Protein AF-G5H8T7-F1 (afdb_monomer)

Solvent-accessible surface area (backbone atoms only — not comparable to full-atom values): 15527 Å² total; per-residue (Å²): 133,88,88,86,86,82,84,89,84,91,79,85,82,81,78,79,81,77,77,75,79,72,78,75,79,73,79,56,62,69,47,74,63,39,53,50,46,66,71,67,49,84,64,43,77,75,46,76,54,86,66,35,36,32,32,37,41,78,50,68,44,79,93,36,40,30,32,41,35,39,37,40,30,40,65,84,50,28,34,72,44,79,45,68,48,75,46,40,38,33,41,58,56,57,31,67,70,40,89,63,35,48,32,19,29,45,22,36,41,44,50,80,93,50,67,47,26,39,54,30,18,36,27,26,51,88,66,42,75,80,25,59,33,75,39,89,38,36,11,27,46,31,25,37,88,87,52,50,83,44,80,41,74,73,41,68,57,36,44,90,80,52,54,74,87,52,66,76,30,36,26,34,45,20,16,32,56,50,21,25,50,87,68,38,71,67,43,50,70,83,45,89,60,70,66,53,29,15,33,23,34,46,31,30,29,88,90,54,39,34,33,42,37,38,31,30,16,76,44,92,70,10,45,34,42,18,63,25,44,44,24,51,49,39,52,69,72,48,25,22,30,26,37,28,30,31,38,40,36,44,25,46,41,22,33,70,88,70,40,67,72,62,68,33,48,31,63,60,88,91,44,68,39,77,40,62,34,26,31,27,40,31,35,26,52,52,86,58,81,85,128

Foldseek 3Di:
DDDDDDDDDDDDPPPDPPPPPPPPPPQCLDDPVQLCCLLVFPWAWPDDDQFWTKTWGWTDHSNAIWIKIKIKGACQFKFKAKDFDQFFAFQLVRQVVPPFFFKKWFFADADPVDRTLQHAAFWAHQQRTRDFANHDFQKKWFQAPLRAIDIGGRRDRGCVVDVVVPVRGNTMGTHDDWQAAQLDGPQASVHPFFQFFWWWKWFAAPVGIIMIMTMHDPDVSGPHGTSNSVSVSCSSVRGNTMGIHDTHQRTWMAGPVPGTDDFGNDDDVNDGDRDRHRMMMTMGTPPDDDD

Structure (mmCIF, N/CA/C/O backbone):
data_AF-G5H8T7-F1
#
_entry.id   AF-G5H8T7-F1
#
loop_
_atom_site.group_PDB
_atom_site.id
_atom_site.type_symbol
_atom_site.label_atom_id
_atom_site.label_alt_id
_atom_site.label_comp_id
_atom_site.label_asym_id
_atom_site.label_entity_id
_atom_site.label_seq_id
_atom_site.pdbx_PDB_ins_code
_atom_site.Cartn_x
_atom_site.Cartn_y
_atom_site.Cartn_z
_atom_site.occupancy
_atom_site.B_iso_or_equiv
_atom_site.auth_seq_id
_atom_site.auth_comp_id
_atom_site.auth_asym_id
_atom_site.auth_atom_id
_atom_site.pdbx_PDB_model_num
ATOM 1 N N . MET A 1 1 ? 49.343 60.032 55.494 1.00 37.31 1 MET A N 1
ATOM 2 C CA . MET A 1 1 ? 48.146 60.311 56.318 1.00 37.31 1 MET A CA 1
ATOM 3 C C . MET A 1 1 ? 46.902 60.017 55.485 1.00 37.31 1 MET A C 1
ATOM 5 O O . MET A 1 1 ? 46.792 60.553 54.394 1.00 37.31 1 MET A O 1
ATOM 9 N N . LYS A 1 2 ? 46.007 59.137 55.958 1.00 39.94 2 LYS A N 1
ATOM 10 C CA . LYS A 1 2 ? 44.570 59.150 55.585 1.00 39.94 2 LYS A CA 1
ATOM 11 C C . LYS A 1 2 ? 43.921 60.437 56.155 1.00 39.94 2 LYS A C 1
ATOM 13 O O . LYS A 1 2 ? 44.561 61.008 57.041 1.00 39.94 2 LYS A O 1
ATOM 18 N N . PRO A 1 3 ? 42.657 60.820 55.857 1.00 51.12 3 PRO A N 1
ATOM 19 C CA . PRO A 1 3 ? 41.677 60.395 54.830 1.00 51.12 3 PRO A CA 1
ATOM 20 C C . PRO A 1 3 ? 41.011 61.615 54.120 1.00 51.12 3 PRO A C 1
ATOM 22 O O . PRO A 1 3 ? 41.383 62.750 54.377 1.00 51.12 3 PRO A O 1
ATOM 25 N N . THR A 1 4 ? 39.986 61.416 53.279 1.00 37.88 4 THR A N 1
ATOM 26 C CA . THR A 1 4 ? 38.725 62.204 53.326 1.00 37.88 4 THR A CA 1
ATOM 27 C C . THR A 1 4 ? 37.607 61.520 52.522 1.00 37.88 4 THR A C 1
ATOM 29 O O . THR A 1 4 ? 37.853 60.743 51.606 1.00 37.88 4 THR A O 1
ATOM 32 N N . HIS A 1 5 ? 36.376 61.750 52.981 1.00 38.59 5 HIS A N 1
ATOM 33 C CA . HIS A 1 5 ? 35.118 61.061 52.685 1.00 38.59 5 HIS A CA 1
ATOM 34 C C . HIS A 1 5 ? 34.427 61.508 51.385 1.00 38.59 5 HIS A C 1
ATOM 36 O O . HIS A 1 5 ? 34.532 62.679 51.040 1.00 38.59 5 HIS A O 1
ATOM 42 N N . ALA A 1 6 ? 33.570 60.651 50.799 1.00 37.12 6 ALA A N 1
ATOM 43 C CA . ALA A 1 6 ? 32.275 61.077 50.235 1.00 37.12 6 ALA A CA 1
ATOM 44 C C . ALA A 1 6 ? 31.287 59.911 49.966 1.00 37.12 6 ALA A C 1
ATOM 46 O O . ALA A 1 6 ? 31.523 59.042 49.138 1.00 37.12 6 ALA A O 1
ATOM 47 N N . CYS A 1 7 ? 30.186 59.939 50.724 1.00 32.78 7 CYS A N 1
ATOM 48 C CA . CYS A 1 7 ? 28.766 59.850 50.339 1.00 32.78 7 CYS A CA 1
ATOM 49 C C . CYS A 1 7 ? 28.233 58.862 49.261 1.00 32.78 7 CYS A C 1
ATOM 51 O O . CYS A 1 7 ? 28.468 59.011 48.070 1.00 32.78 7 CYS A O 1
ATOM 53 N N . ALA A 1 8 ? 27.377 57.948 49.745 1.00 35.62 8 ALA A N 1
ATOM 54 C CA . ALA A 1 8 ? 26.057 57.504 49.255 1.00 35.62 8 ALA A CA 1
ATOM 55 C C . ALA A 1 8 ? 25.726 57.404 47.744 1.00 35.62 8 ALA A C 1
ATOM 57 O O . ALA A 1 8 ? 25.598 58.402 47.051 1.00 35.62 8 ALA A O 1
ATOM 58 N N . SER A 1 9 ? 25.259 56.221 47.319 1.00 35.47 9 SER A N 1
ATOM 59 C CA . SER A 1 9 ? 23.840 56.027 46.955 1.00 35.47 9 SER A CA 1
ATOM 60 C C . SER A 1 9 ? 23.487 54.533 46.894 1.00 35.47 9 SER A C 1
ATOM 62 O O . SER A 1 9 ? 24.275 53.693 46.464 1.00 35.47 9 SER A O 1
ATOM 64 N N . ARG A 1 10 ? 22.301 54.188 47.407 1.00 40.75 10 ARG A N 1
ATOM 65 C CA . ARG A 1 10 ? 21.713 52.845 47.362 1.00 40.75 10 ARG A CA 1
ATOM 66 C C . ARG A 1 10 ? 20.982 52.676 46.031 1.00 40.75 10 ARG A C 1
ATOM 68 O O . ARG A 1 10 ? 20.022 53.399 45.796 1.00 40.75 10 ARG A O 1
ATOM 75 N N . PHE A 1 11 ? 21.331 51.656 45.252 1.00 38.25 11 PHE A N 1
ATOM 76 C CA . PHE A 1 11 ? 20.444 51.095 44.232 1.00 38.25 11 PHE A CA 1
ATOM 77 C C . PHE A 1 11 ? 20.144 49.637 44.587 1.00 38.25 11 PHE A C 1
ATOM 79 O O . PHE A 1 11 ? 21.005 48.764 44.530 1.00 38.25 11 PHE A O 1
ATOM 86 N N . ARG A 1 12 ? 18.905 49.383 45.020 1.00 39.09 12 ARG A N 1
ATOM 87 C CA . ARG A 1 12 ? 18.340 48.035 45.128 1.00 39.09 12 ARG A CA 1
ATOM 88 C C . ARG A 1 12 ? 17.885 47.624 43.729 1.00 39.09 12 ARG A C 1
ATOM 90 O O . ARG A 1 12 ? 16.860 48.107 43.259 1.00 39.09 12 ARG A O 1
ATOM 97 N N . HIS A 1 13 ? 18.625 46.736 43.076 1.00 39.06 13 HIS A N 1
ATOM 98 C CA . HIS A 1 13 ? 18.137 46.048 41.886 1.00 39.06 13 HIS A CA 1
ATOM 99 C C . HIS A 1 13 ? 17.175 44.935 42.316 1.00 39.06 13 HIS A C 1
ATOM 101 O O . HIS A 1 13 ? 17.594 43.865 42.749 1.00 39.06 13 HIS A O 1
ATOM 107 N N . ILE A 1 14 ? 15.873 45.210 42.231 1.00 43.28 14 ILE A N 1
ATOM 108 C CA . ILE A 1 14 ? 14.842 44.170 42.198 1.00 43.28 14 ILE A CA 1
ATOM 109 C C . ILE A 1 14 ? 14.846 43.643 40.762 1.00 43.28 14 ILE A C 1
ATOM 111 O O . ILE A 1 14 ? 14.260 44.246 39.866 1.00 43.28 14 ILE A O 1
ATOM 115 N N . GLY A 1 15 ? 15.586 42.560 40.530 1.00 36.12 15 GLY A N 1
ATOM 116 C CA . GLY A 1 15 ? 15.497 41.800 39.290 1.00 36.12 15 GLY A CA 1
ATOM 117 C C . GLY A 1 15 ? 14.172 41.049 39.273 1.00 36.12 15 GLY A C 1
ATOM 118 O O . GLY A 1 15 ? 14.023 40.044 39.963 1.00 36.12 15 GLY A O 1
ATOM 119 N N . LEU A 1 16 ? 13.201 41.560 38.518 1.00 39.34 16 LEU A N 1
ATOM 120 C CA . LEU A 1 16 ? 11.981 40.836 38.186 1.00 39.34 16 LEU A CA 1
ATOM 121 C C . LEU A 1 16 ? 12.387 39.655 37.285 1.00 39.34 16 LEU A C 1
ATOM 123 O O . LEU A 1 16 ? 12.706 39.852 36.112 1.00 39.34 16 LEU A O 1
ATOM 127 N N . LEU A 1 17 ? 12.423 38.435 37.828 1.00 37.97 17 LEU A N 1
ATOM 128 C CA . LEU A 1 17 ? 12.496 37.224 37.010 1.00 37.97 17 LEU A CA 1
ATOM 129 C C . LEU A 1 17 ? 11.164 37.092 36.260 1.00 37.97 17 LEU A C 1
ATOM 131 O O . LEU A 1 17 ? 10.186 36.555 36.778 1.00 37.97 17 LEU A O 1
ATOM 135 N N . LEU A 1 18 ? 11.122 37.601 35.031 1.00 39.12 18 LEU A N 1
ATOM 136 C CA . LEU A 1 18 ? 10.128 37.200 34.044 1.00 39.12 18 LEU A CA 1
ATOM 137 C C . LEU A 1 18 ? 10.411 35.737 33.692 1.00 39.12 18 LEU A C 1
ATOM 139 O O . LEU A 1 18 ? 11.243 35.439 32.838 1.00 39.12 18 LEU A O 1
ATOM 143 N N . CYS A 1 19 ? 9.738 34.817 34.387 1.00 36.06 19 CYS A N 1
ATOM 144 C CA . CYS A 1 19 ? 9.579 33.449 33.912 1.00 36.06 19 CYS A CA 1
ATOM 145 C C . CYS A 1 19 ? 8.804 33.520 32.597 1.00 36.06 19 CYS A C 1
ATOM 147 O O . CYS A 1 19 ? 7.577 33.593 32.588 1.00 36.06 19 CYS A O 1
ATOM 149 N N . SER A 1 20 ? 9.523 33.533 31.478 1.00 42.38 20 SER A N 1
ATOM 150 C CA . SER A 1 20 ? 8.943 33.188 30.192 1.00 42.38 20 SER A CA 1
ATOM 151 C C . SER A 1 20 ? 8.454 31.746 30.306 1.00 42.38 20 SER A C 1
ATOM 153 O O . SER A 1 20 ? 9.258 30.812 30.248 1.00 42.38 20 SER A O 1
ATOM 155 N N . LEU A 1 21 ? 7.146 31.566 30.509 1.00 40.62 21 LEU A N 1
ATOM 156 C CA . LEU A 1 21 ? 6.465 30.325 30.168 1.00 40.62 21 LEU A CA 1
ATOM 157 C C . LEU A 1 21 ? 6.662 30.134 28.666 1.00 40.62 21 LEU A C 1
ATOM 159 O O . LEU A 1 21 ? 5.906 30.638 27.840 1.00 40.62 21 LEU A O 1
ATOM 163 N N . THR A 1 22 ? 7.741 29.447 28.314 1.00 40.94 22 THR A N 1
ATOM 164 C CA . THR A 1 22 ? 7.817 28.758 27.040 1.00 40.94 22 THR A CA 1
ATOM 165 C C . THR A 1 22 ? 6.741 27.692 27.122 1.00 40.94 22 THR A C 1
ATOM 167 O O . THR A 1 22 ? 6.877 26.697 27.831 1.00 40.94 22 THR A O 1
ATOM 170 N N . VAL A 1 23 ? 5.611 27.953 26.469 1.00 39.56 23 VAL A N 1
ATOM 171 C CA . VAL A 1 23 ? 4.675 26.893 26.122 1.00 39.56 23 VAL A CA 1
ATOM 172 C C . VAL A 1 23 ? 5.473 25.983 25.204 1.00 39.56 23 VAL A C 1
ATOM 174 O O . VAL A 1 23 ? 5.705 26.294 24.039 1.00 39.56 23 VAL A O 1
ATOM 177 N N . ILE A 1 24 ? 6.017 24.913 25.775 1.00 41.16 24 ILE A N 1
ATOM 178 C CA . ILE A 1 24 ? 6.518 23.794 25.000 1.00 41.16 24 ILE A CA 1
ATOM 179 C C . ILE A 1 24 ? 5.253 23.210 24.384 1.00 41.16 24 ILE A C 1
ATOM 181 O O . ILE A 1 24 ? 4.544 22.448 25.034 1.00 41.16 24 ILE A O 1
ATOM 185 N N . GLU A 1 25 ? 4.920 23.635 23.165 1.00 42.22 25 GLU A N 1
ATOM 186 C CA . GLU A 1 25 ? 4.003 22.889 22.317 1.00 42.22 25 GLU A CA 1
ATOM 187 C C . GLU A 1 25 ? 4.660 21.528 22.104 1.00 42.22 25 GLU A C 1
ATOM 189 O O . GLU A 1 25 ? 5.539 21.334 21.262 1.00 42.22 25 GLU A O 1
ATOM 194 N N . THR A 1 26 ? 4.311 20.582 22.967 1.00 44.66 26 THR A N 1
ATOM 195 C CA . THR A 1 26 ? 4.638 19.190 22.753 1.00 44.66 26 THR A CA 1
ATOM 196 C C . THR A 1 26 ? 3.916 18.796 21.476 1.00 44.66 26 THR A C 1
ATOM 198 O O . THR A 1 26 ? 2.704 18.599 21.488 1.00 44.66 26 THR A O 1
ATOM 201 N N . LEU A 1 27 ? 4.659 18.703 20.371 1.00 47.31 27 LEU A N 1
ATOM 202 C CA . LEU A 1 27 ? 4.276 17.955 19.177 1.00 47.31 27 LEU A CA 1
ATOM 203 C C . LEU A 1 27 ? 4.064 16.493 19.599 1.00 47.31 27 LEU A C 1
ATOM 205 O O . LEU A 1 27 ? 4.928 15.637 19.421 1.00 47.31 27 LEU A O 1
ATOM 209 N N . GLN A 1 28 ? 2.938 16.210 20.252 1.00 50.94 28 GLN A N 1
ATOM 210 C CA . GLN A 1 28 ? 2.525 14.858 20.570 1.00 50.94 28 GLN A CA 1
ATOM 211 C C . GLN A 1 28 ? 1.827 14.312 19.335 1.00 50.94 28 GLN A C 1
ATOM 213 O O . GLN A 1 28 ? 0.612 14.356 19.218 1.00 50.94 28 GLN A O 1
ATOM 218 N N . ALA A 1 29 ? 2.605 13.725 18.426 1.00 51.81 29 ALA A N 1
ATOM 219 C CA . ALA A 1 29 ? 2.074 12.853 17.375 1.00 51.81 29 ALA A CA 1
ATOM 220 C C . ALA A 1 29 ? 1.387 11.581 17.939 1.00 51.81 29 ALA A C 1
ATOM 222 O O . ALA A 1 29 ? 1.017 10.689 17.186 1.00 51.81 29 ALA A O 1
ATOM 223 N N . GLN A 1 30 ? 1.254 11.472 19.264 1.00 63.97 30 GLN A N 1
ATOM 224 C CA . GLN A 1 30 ? 0.611 10.380 19.971 1.00 63.97 30 GLN A CA 1
ATOM 225 C C . GLN A 1 30 ? -0.031 10.921 21.248 1.00 63.97 30 GLN A C 1
ATOM 227 O O . GLN A 1 30 ? 0.659 11.157 22.243 1.00 63.97 30 GLN A O 1
ATOM 232 N N . THR A 1 31 ? -1.350 11.075 21.223 1.00 73.19 31 THR A N 1
ATOM 233 C CA . THR A 1 31 ? -2.143 11.349 22.421 1.00 73.19 31 THR A CA 1
ATOM 234 C C . THR A 1 31 ? -2.908 10.078 22.842 1.00 73.19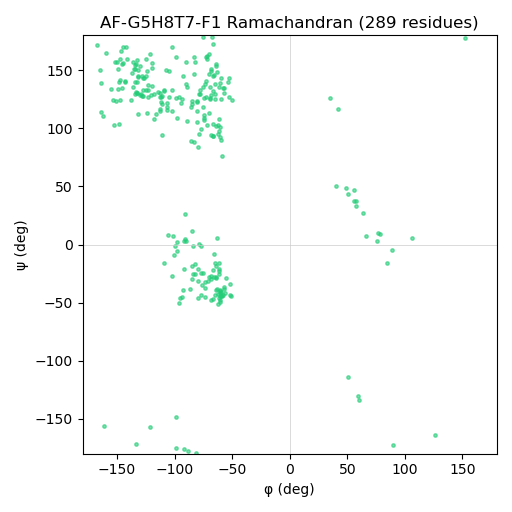 31 THR A C 1
ATOM 236 O O . THR A 1 31 ? -3.223 9.223 21.997 1.00 73.19 31 THR A O 1
ATOM 239 N N . PRO A 1 32 ? -3.173 9.855 24.143 1.00 82.81 32 PRO A N 1
ATOM 240 C CA . PRO A 1 32 ? -4.110 8.819 24.585 1.00 82.81 32 PRO A CA 1
ATOM 241 C C . PRO A 1 32 ? -5.467 8.920 23.876 1.00 82.81 32 PRO A C 1
ATOM 243 O O . PRO A 1 32 ? -6.071 7.901 23.547 1.00 82.81 32 PRO A O 1
ATOM 246 N N . GLU A 1 33 ? -5.899 10.143 23.575 1.00 87.38 33 GLU A N 1
ATOM 247 C CA . GLU A 1 33 ? -7.115 10.463 22.839 1.00 87.38 33 GLU A CA 1
ATOM 248 C C . GLU A 1 33 ? -7.087 9.874 21.425 1.00 87.38 33 GLU A C 1
ATOM 250 O O . GLU A 1 33 ? -8.021 9.165 21.055 1.00 87.38 33 GLU A O 1
ATOM 255 N N . ASP A 1 34 ? -6.001 10.072 20.668 1.00 91.38 34 ASP A N 1
ATOM 256 C CA . ASP A 1 34 ? -5.841 9.475 19.334 1.00 91.38 34 ASP A CA 1
ATOM 257 C C . ASP A 1 34 ? -5.887 7.945 19.408 1.00 91.38 34 ASP A C 1
ATOM 259 O O . ASP A 1 34 ? -6.511 7.282 18.574 1.00 91.38 34 ASP A O 1
ATOM 263 N N . SER A 1 35 ? -5.243 7.371 20.431 1.00 89.75 35 SER A N 1
ATOM 264 C CA . SER A 1 35 ? -5.196 5.917 20.639 1.00 89.75 35 SER A CA 1
ATOM 265 C C . SER A 1 35 ? -6.606 5.353 20.821 1.00 89.75 35 SER A C 1
ATOM 267 O O . SER A 1 35 ? -6.977 4.374 20.169 1.00 89.75 35 SER A O 1
ATOM 269 N N . ILE A 1 36 ? -7.409 5.995 21.673 1.00 90.81 36 ILE A N 1
ATOM 270 C CA . ILE A 1 36 ? -8.810 5.632 21.916 1.00 90.81 36 ILE A CA 1
ATOM 271 C C . ILE A 1 36 ? -9.643 5.848 20.649 1.00 90.81 36 ILE A C 1
ATOM 273 O O . ILE A 1 36 ? -10.440 4.982 20.291 1.00 90.81 36 ILE A O 1
ATOM 277 N N . ALA A 1 37 ? -9.435 6.964 19.946 1.00 94.06 37 ALA A N 1
ATOM 278 C CA . ALA A 1 37 ? -10.185 7.310 18.747 1.00 94.06 37 ALA A CA 1
ATOM 279 C C . ALA A 1 37 ? -10.000 6.279 17.627 1.00 94.06 37 ALA A C 1
ATOM 281 O O . ALA A 1 37 ? -10.990 5.855 17.039 1.00 94.06 37 ALA A O 1
ATOM 282 N N . LEU A 1 38 ? -8.766 5.840 17.345 1.00 94.50 38 LEU A N 1
ATOM 283 C CA . LEU A 1 38 ? -8.499 4.882 16.267 1.00 94.50 38 LEU A CA 1
ATOM 284 C C . LEU A 1 38 ? -8.867 3.440 16.649 1.00 94.50 38 LEU A C 1
ATOM 286 O O . LEU A 1 38 ? -9.468 2.726 15.844 1.00 94.50 38 LEU A O 1
ATOM 290 N N . THR A 1 39 ? -8.527 2.999 17.865 1.00 92.38 39 THR A N 1
ATOM 291 C CA . THR A 1 39 ? -8.799 1.614 18.303 1.00 92.38 39 THR A CA 1
ATOM 292 C C . THR A 1 39 ? -10.278 1.372 18.607 1.00 92.38 39 THR A C 1
ATOM 294 O O . THR A 1 39 ? -10.782 0.279 18.357 1.00 92.38 39 THR A O 1
ATOM 297 N N . GLY A 1 40 ? -10.992 2.395 19.085 1.00 92.44 40 GLY A N 1
ATOM 298 C CA . GLY A 1 40 ? -12.434 2.368 19.331 1.00 92.44 40 GLY A CA 1
ATOM 299 C C . GLY A 1 40 ? -13.287 2.818 18.142 1.00 92.44 40 GLY A C 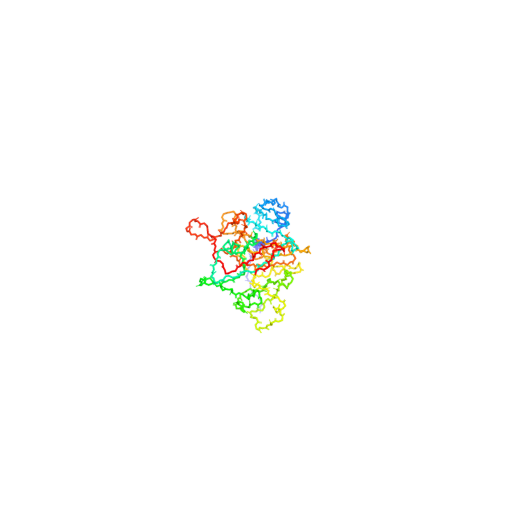1
ATOM 300 O O . GLY A 1 40 ? -14.502 2.955 18.291 1.00 92.44 40 GLY A O 1
ATOM 301 N N . ALA A 1 41 ? -12.683 3.087 16.980 1.00 95.00 41 ALA A N 1
ATOM 302 C CA . ALA A 1 41 ? -13.395 3.685 15.860 1.00 95.00 41 ALA A CA 1
ATOM 303 C C . ALA A 1 41 ? -14.496 2.766 15.306 1.00 95.00 41 ALA A C 1
ATOM 305 O O . ALA A 1 41 ? -14.297 1.567 15.092 1.00 95.00 41 ALA A O 1
ATOM 306 N N . ALA A 1 42 ? -15.649 3.349 14.982 1.00 94.81 42 ALA A N 1
ATOM 307 C CA . ALA A 1 42 ? -16.734 2.650 14.304 1.00 94.81 42 ALA A CA 1
ATOM 308 C C . ALA A 1 42 ? -16.449 2.552 12.795 1.00 94.81 42 ALA A C 1
ATOM 310 O O . ALA A 1 42 ? -16.905 3.372 11.998 1.00 94.81 42 ALA A O 1
ATOM 311 N N . TRP A 1 43 ? -15.672 1.545 12.398 1.00 98.00 43 TRP A N 1
ATOM 312 C CA . TRP A 1 43 ? -15.354 1.295 10.992 1.00 98.00 43 TRP A CA 1
ATOM 313 C C . TRP A 1 43 ? -16.599 0.909 10.188 1.00 98.00 43 TRP A C 1
ATOM 315 O O . TRP A 1 43 ? -17.319 -0.030 10.528 1.00 98.00 43 TRP A O 1
ATOM 325 N N . LYS A 1 44 ? -16.813 1.589 9.061 1.00 98.25 44 LYS A N 1
ATOM 326 C CA . LYS A 1 44 ? -17.849 1.241 8.091 1.00 98.25 44 LYS A CA 1
ATOM 327 C C . LYS A 1 44 ? -17.321 0.177 7.137 1.00 98.25 44 LYS A C 1
ATOM 329 O O . LYS A 1 44 ? -16.381 0.429 6.386 1.00 98.25 44 LYS A O 1
ATOM 334 N N . THR A 1 45 ? -17.974 -0.978 7.088 1.00 98.31 45 THR A N 1
ATOM 335 C CA . THR A 1 45 ? -17.710 -1.981 6.051 1.00 98.31 45 THR A CA 1
ATOM 336 C C . THR A 1 45 ? -18.196 -1.483 4.688 1.00 98.31 45 THR A C 1
ATOM 338 O O . THR A 1 45 ? -19.354 -1.095 4.529 1.00 98.31 45 THR A O 1
ATOM 341 N N . VAL A 1 46 ? -17.299 -1.490 3.704 1.00 97.81 46 VAL A N 1
ATOM 342 C CA . VAL A 1 46 ? -17.569 -1.157 2.298 1.00 97.81 46 VAL A CA 1
ATOM 343 C C . VAL A 1 46 ? -17.850 -2.426 1.500 1.00 97.81 46 VAL A C 1
ATOM 345 O O . VAL A 1 46 ? -18.809 -2.470 0.737 1.00 97.81 46 VAL A O 1
ATOM 348 N N . GLU A 1 47 ? -17.022 -3.454 1.685 1.00 96.50 47 GLU A N 1
ATOM 349 C CA . GLU A 1 47 ? -17.108 -4.725 0.969 1.00 96.50 47 GLU A CA 1
ATOM 350 C C . GLU A 1 47 ? -16.632 -5.860 1.883 1.00 96.50 47 GLU A C 1
ATOM 352 O O . GLU A 1 47 ? -15.653 -5.701 2.609 1.00 96.50 47 GLU A O 1
ATOM 357 N N . THR A 1 48 ? -17.289 -7.016 1.815 1.00 95.75 48 THR A N 1
ATOM 358 C CA . THR A 1 48 ? -16.779 -8.270 2.378 1.00 95.75 48 THR A CA 1
ATOM 359 C C . THR A 1 48 ? -16.983 -9.372 1.352 1.00 95.75 48 THR A C 1
ATOM 361 O O . THR A 1 48 ? -18.084 -9.519 0.819 1.00 95.75 48 THR A O 1
ATOM 364 N N . ASP A 1 49 ? -15.928 -10.126 1.063 1.00 92.75 49 ASP A N 1
ATOM 365 C CA . ASP A 1 49 ? -15.976 -11.265 0.151 1.00 92.75 49 ASP A CA 1
ATOM 366 C C . ASP A 1 49 ? -14.891 -12.287 0.490 1.00 92.75 49 ASP A C 1
ATOM 368 O O . ASP A 1 49 ? -13.718 -11.940 0.562 1.00 92.75 49 ASP A O 1
ATOM 372 N N . ASN A 1 50 ? -15.279 -13.541 0.725 1.00 90.69 50 ASN A N 1
ATOM 373 C CA . ASN A 1 50 ? -14.375 -14.679 0.930 1.00 90.69 50 ASN A CA 1
ATOM 374 C C . ASN A 1 50 ? -13.113 -14.389 1.784 1.00 90.69 50 ASN A C 1
ATOM 376 O O . ASN A 1 50 ? -11.991 -14.670 1.372 1.00 90.69 50 ASN A O 1
ATOM 380 N N . GLY A 1 51 ? -13.264 -13.780 2.964 1.00 90.62 51 GLY A N 1
ATOM 381 C CA . GLY A 1 51 ? -12.130 -13.468 3.851 1.00 90.62 51 GLY A CA 1
ATOM 382 C C . GLY A 1 51 ? -11.301 -12.234 3.466 1.00 90.62 51 GLY A C 1
ATOM 383 O O . GLY A 1 51 ? -10.267 -11.997 4.087 1.00 90.62 51 GLY A O 1
ATOM 384 N N . LEU A 1 52 ? -11.754 -11.444 2.489 1.00 97.12 52 LEU A N 1
ATOM 385 C CA . LEU A 1 52 ? -11.330 -10.072 2.218 1.00 97.12 52 LEU A CA 1
ATOM 386 C C . LEU A 1 52 ? -12.392 -9.108 2.754 1.00 97.12 52 LEU A C 1
ATOM 388 O O . LEU A 1 52 ? -13.587 -9.283 2.521 1.00 97.12 52 LEU A O 1
ATOM 392 N N . THR A 1 53 ? -11.961 -8.072 3.468 1.00 98.50 53 THR A N 1
ATOM 393 C CA . THR A 1 53 ? -12.824 -6.993 3.961 1.00 98.50 53 THR A CA 1
ATOM 394 C C . THR A 1 53 ? -12.240 -5.645 3.582 1.00 98.50 53 THR A C 1
ATOM 396 O O . THR A 1 53 ? -11.082 -5.368 3.873 1.00 98.50 53 THR A O 1
ATOM 399 N N . ILE A 1 54 ? -13.054 -4.782 2.979 1.00 98.69 54 ILE A N 1
ATOM 400 C CA . ILE A 1 54 ? -12.755 -3.366 2.786 1.00 98.69 54 ILE A CA 1
ATOM 401 C C . ILE A 1 54 ? -13.584 -2.575 3.786 1.00 98.69 54 ILE A C 1
ATOM 403 O O . ILE A 1 54 ? -14.808 -2.709 3.827 1.00 98.69 54 ILE A O 1
ATOM 407 N N . LYS A 1 55 ? -12.932 -1.718 4.563 1.00 98.56 55 LYS A N 1
ATOM 408 C CA . LYS A 1 55 ? -13.573 -0.833 5.535 1.00 98.56 55 LYS A CA 1
ATOM 409 C C . LYS A 1 55 ? -13.020 0.580 5.439 1.00 98.56 55 LYS A C 1
ATOM 411 O O . LYS A 1 55 ? -11.888 0.778 5.002 1.00 98.56 55 LYS A O 1
ATOM 416 N N . SER A 1 56 ? -13.822 1.553 5.843 1.00 98.62 56 SER A N 1
ATOM 417 C CA . SER A 1 56 ? -13.446 2.961 5.882 1.00 98.62 56 SER A CA 1
ATOM 418 C C . SER A 1 56 ? -13.840 3.601 7.204 1.00 98.62 56 SER A C 1
ATOM 420 O O . SER A 1 56 ? -14.791 3.161 7.855 1.00 98.62 56 SER A O 1
ATOM 422 N N . VAL A 1 57 ? -13.144 4.664 7.574 1.00 98.44 57 VAL A N 1
ATOM 423 C CA . VAL A 1 57 ? -13.474 5.472 8.743 1.00 98.44 57 VAL A CA 1
ATOM 424 C C . VAL A 1 57 ? -13.094 6.927 8.500 1.00 98.44 57 VAL A C 1
ATOM 426 O O . VAL A 1 57 ? -12.030 7.217 7.949 1.00 98.44 57 VAL A O 1
ATOM 429 N N . ASP A 1 58 ? -13.975 7.811 8.954 1.00 98.00 58 ASP A N 1
ATOM 430 C CA . ASP A 1 58 ? -13.762 9.250 9.008 1.00 98.00 58 ASP A CA 1
ATOM 431 C C . ASP A 1 58 ? -13.686 9.619 10.493 1.00 98.00 58 ASP A C 1
ATOM 433 O O . ASP A 1 58 ? -14.590 9.284 11.263 1.00 98.00 58 ASP A O 1
ATOM 437 N N . LEU A 1 59 ? -12.590 10.239 10.918 1.00 97.19 59 LEU A N 1
ATOM 438 C CA . LEU A 1 59 ? -12.327 10.533 12.328 1.00 97.19 59 LEU A CA 1
ATOM 439 C C . LEU A 1 59 ? -11.302 11.654 12.475 1.00 97.19 59 LEU A C 1
ATOM 441 O O . LEU A 1 59 ? -10.573 11.964 11.534 1.00 97.19 59 LEU A O 1
ATOM 445 N N . ARG A 1 60 ? -11.212 12.231 13.675 1.00 96.00 60 ARG A N 1
ATOM 446 C CA . ARG A 1 60 ? -10.151 13.178 14.014 1.00 96.00 60 ARG A CA 1
ATOM 447 C C . ARG A 1 60 ? -8.993 12.435 14.679 1.00 96.00 60 ARG A C 1
ATOM 449 O O . ARG A 1 60 ? -9.216 11.742 15.666 1.00 96.00 60 ARG A O 1
ATOM 456 N N . LEU A 1 61 ? -7.788 12.591 14.137 1.00 95.44 61 LEU A N 1
ATOM 457 C CA . LEU A 1 61 ? -6.527 12.140 14.732 1.00 95.44 61 LEU A CA 1
ATOM 458 C C . LEU A 1 61 ? -5.464 13.224 14.567 1.00 95.44 61 LEU A C 1
ATOM 460 O O . LEU A 1 61 ? -5.448 13.937 13.558 1.00 95.44 61 LEU A O 1
ATOM 464 N N . PHE A 1 62 ? -4.550 13.326 15.527 1.00 93.88 62 PHE A N 1
ATOM 465 C CA . PHE A 1 62 ? -3.413 14.251 15.481 1.00 93.88 62 PHE A CA 1
ATOM 466 C C . PHE A 1 62 ? -3.864 15.706 15.291 1.00 93.88 62 PHE A C 1
ATOM 468 O O . PHE A 1 62 ? -3.274 16.466 14.524 1.00 93.88 62 PHE A O 1
ATOM 475 N N . ASP A 1 63 ? -4.977 16.083 15.917 1.00 92.75 63 ASP A N 1
ATOM 476 C CA . ASP A 1 63 ? -5.611 17.392 15.724 1.00 92.75 63 ASP A CA 1
ATOM 477 C C . ASP A 1 63 ? -6.005 17.700 14.257 1.00 92.75 63 ASP A C 1
ATOM 479 O O . ASP A 1 63 ? -5.963 18.836 13.789 1.00 92.75 63 ASP A O 1
ATOM 483 N N . SER A 1 64 ? -6.395 16.678 13.491 1.00 95.06 64 SER A N 1
ATOM 484 C CA . SER A 1 64 ? -6.863 16.841 12.107 1.00 95.06 64 SER A CA 1
ATOM 485 C C . SER A 1 64 ? -7.866 15.796 11.674 1.00 95.06 64 SER A C 1
ATOM 487 O O . SER A 1 64 ? -7.897 14.689 12.203 1.00 95.06 64 SER A O 1
ATOM 489 N N . ASP A 1 65 ? -8.657 16.140 10.666 1.00 97.81 65 ASP A N 1
ATOM 490 C CA . ASP A 1 65 ? -9.611 15.210 10.081 1.00 97.81 65 ASP A CA 1
ATOM 491 C C . ASP A 1 65 ? -8.884 14.233 9.150 1.00 97.81 65 ASP A C 1
ATOM 493 O O . ASP A 1 65 ? -8.050 14.617 8.321 1.00 97.81 65 ASP A O 1
ATOM 497 N N . GLN A 1 66 ? -9.202 12.953 9.299 1.00 98.06 66 GLN A N 1
ATOM 498 C CA . GLN A 1 66 ? -8.608 11.843 8.571 1.00 98.06 66 GLN A CA 1
ATOM 499 C C . GLN A 1 66 ? -9.704 11.008 7.910 1.00 98.06 66 GLN A C 1
ATOM 501 O O . GLN A 1 66 ? -10.762 10.773 8.492 1.00 98.06 66 GLN A O 1
ATOM 506 N N . GLN A 1 67 ? -9.411 10.515 6.705 1.00 98.50 67 GLN A N 1
ATOM 507 C CA . GLN A 1 67 ? -10.218 9.516 6.001 1.00 98.50 67 GLN A CA 1
ATOM 508 C C . GLN A 1 67 ? -9.316 8.337 5.666 1.00 98.50 67 GLN A C 1
ATOM 510 O O . GLN A 1 67 ? -8.374 8.468 4.876 1.00 98.50 67 GLN A O 1
ATOM 515 N N . ILE A 1 68 ? -9.586 7.201 6.301 1.00 98.75 68 ILE A N 1
ATOM 516 C CA . ILE A 1 68 ? -8.743 6.009 6.237 1.00 98.75 68 ILE A CA 1
ATOM 517 C C . ILE A 1 68 ? -9.557 4.863 5.651 1.00 98.75 68 ILE A C 1
ATOM 519 O O . ILE A 1 68 ? -10.699 4.625 6.037 1.00 98.75 68 ILE A O 1
ATOM 523 N N . TYR A 1 69 ? -8.940 4.123 4.739 1.00 98.81 69 TYR A N 1
ATOM 524 C CA . TYR A 1 69 ? -9.491 2.931 4.115 1.00 98.81 69 TYR A CA 1
ATOM 525 C C . TYR A 1 69 ? -8.533 1.774 4.369 1.00 98.81 69 TYR A C 1
ATOM 527 O O . TYR A 1 69 ? -7.332 1.910 4.138 1.00 98.81 69 TYR A O 1
ATOM 535 N N . CYS A 1 70 ? -9.055 0.631 4.796 1.00 98.75 70 CYS A N 1
ATOM 536 C CA . CYS A 1 70 ? -8.277 -0.584 5.003 1.00 98.75 70 CYS A CA 1
ATOM 537 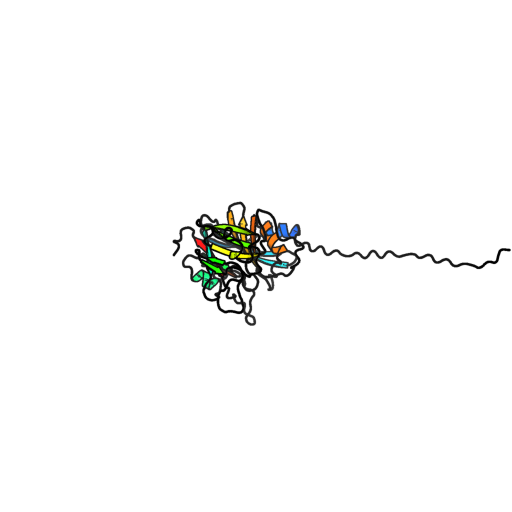C C . CYS A 1 70 ? -8.884 -1.729 4.204 1.00 98.75 70 CYS A C 1
ATOM 539 O O . CYS A 1 70 ? -10.090 -1.963 4.259 1.00 98.75 70 CYS A O 1
ATOM 541 N N . VAL A 1 71 ? -8.028 -2.459 3.499 1.00 98.75 71 VAL A N 1
ATOM 542 C CA . VAL A 1 71 ? -8.330 -3.773 2.940 1.00 98.75 71 VAL A CA 1
ATOM 543 C C . VAL A 1 71 ? -7.593 -4.794 3.781 1.00 98.75 71 VAL A C 1
ATOM 545 O O . VAL A 1 71 ? -6.368 -4.769 3.811 1.00 98.75 71 VAL A O 1
ATOM 548 N N . GLU A 1 72 ? -8.326 -5.662 4.463 1.00 98.62 72 GLU A N 1
ATOM 549 C CA . GLU A 1 72 ? -7.786 -6.728 5.304 1.00 98.62 72 GLU A CA 1
ATOM 550 C C . GLU A 1 72 ? -8.125 -8.072 4.670 1.00 98.62 72 GLU A C 1
ATOM 552 O O . GLU A 1 72 ? -9.279 -8.302 4.302 1.00 98.62 72 GLU A O 1
ATOM 557 N N . PHE A 1 73 ? -7.139 -8.953 4.517 1.00 98.12 73 PHE A N 1
ATOM 558 C CA . PHE A 1 73 ? -7.376 -10.276 3.950 1.00 98.12 73 PHE A CA 1
ATOM 559 C C . PHE A 1 73 ? -6.427 -11.341 4.498 1.00 98.12 73 PHE A C 1
ATOM 561 O O . PHE A 1 73 ? -5.281 -11.071 4.864 1.00 98.12 73 PHE A O 1
ATOM 568 N N . ASN A 1 74 ? -6.924 -12.578 4.520 1.00 93.75 74 ASN A N 1
ATOM 569 C CA . ASN A 1 74 ? -6.147 -13.750 4.905 1.00 93.75 74 ASN A CA 1
ATOM 570 C C . ASN A 1 74 ? -5.276 -14.230 3.721 1.00 93.75 74 ASN A C 1
ATOM 572 O O . ASN A 1 74 ? -5.839 -14.565 2.671 1.00 93.75 74 ASN A O 1
ATOM 576 N N . PRO A 1 75 ? -3.940 -14.340 3.878 1.00 93.12 75 PRO A N 1
ATOM 577 C CA . PRO A 1 75 ? -3.039 -14.784 2.812 1.00 93.12 75 PRO A CA 1
ATOM 578 C C . PRO A 1 75 ? -3.240 -16.247 2.364 1.00 93.12 75 PRO A C 1
ATOM 580 O O . PRO A 1 75 ? -2.634 -16.677 1.388 1.00 93.12 75 PRO A O 1
ATOM 583 N N . GLN A 1 76 ? -4.065 -17.033 3.066 1.00 92.19 76 GLN A N 1
ATOM 584 C CA . GLN A 1 76 ? -4.457 -18.388 2.652 1.00 92.19 76 GLN A CA 1
ATOM 585 C C . GLN A 1 76 ? -5.602 -18.396 1.629 1.00 92.19 76 GLN A C 1
ATOM 587 O O . GLN A 1 76 ? -5.749 -19.351 0.872 1.00 92.19 76 GLN A O 1
ATOM 592 N N . LEU A 1 77 ? -6.435 -17.351 1.615 1.00 95.44 77 LEU A N 1
ATOM 593 C CA . LEU A 1 77 ? -7.590 -17.233 0.713 1.00 95.44 77 LEU A CA 1
ATOM 594 C C . LEU A 1 77 ? -7.301 -16.299 -0.461 1.00 95.44 77 LEU A C 1
ATOM 596 O O . LEU A 1 77 ? -7.847 -16.466 -1.552 1.00 95.44 77 LEU A O 1
ATOM 600 N N . HIS A 1 78 ? -6.400 -15.349 -0.238 1.00 96.62 78 HIS A N 1
ATOM 601 C CA . HIS A 1 78 ? -6.027 -14.291 -1.161 1.00 96.62 78 HIS A CA 1
ATOM 602 C C . HIS A 1 78 ? -4.517 -14.170 -1.212 1.00 96.62 78 HIS A C 1
ATOM 604 O O . HIS A 1 78 ? -3.836 -14.414 -0.225 1.00 96.62 78 HIS A O 1
ATOM 610 N N . ARG A 1 79 ? -3.977 -13.738 -2.344 1.00 94.81 79 ARG A N 1
ATOM 611 C CA . ARG A 1 79 ? -2.544 -13.491 -2.497 1.00 94.81 79 ARG A CA 1
ATOM 612 C C . ARG A 1 79 ? -2.293 -12.146 -3.150 1.00 94.81 79 ARG A C 1
ATOM 614 O O . ARG A 1 79 ? -3.147 -11.585 -3.839 1.00 94.81 79 ARG A O 1
ATOM 621 N N . LEU A 1 80 ? -1.086 -11.647 -2.934 1.00 98.00 80 LEU A N 1
ATOM 622 C CA . LEU A 1 80 ? -0.604 -10.435 -3.572 1.00 98.00 80 LEU A CA 1
ATOM 623 C C . LEU A 1 80 ? -0.059 -10.741 -4.966 1.00 98.00 80 LEU A C 1
ATOM 625 O O . LEU A 1 80 ? 0.559 -11.779 -5.191 1.00 98.00 80 LEU A O 1
ATOM 629 N N . GLN A 1 81 ? -0.227 -9.794 -5.881 1.00 97.69 81 GLN A N 1
ATOM 630 C CA . GLN A 1 81 ? 0.461 -9.781 -7.166 1.00 97.69 81 GLN A CA 1
ATOM 631 C C . GLN A 1 81 ? 1.023 -8.383 -7.419 1.00 97.69 81 GLN A C 1
ATOM 633 O O . GLN A 1 81 ? 0.326 -7.377 -7.273 1.00 97.69 81 GLN A O 1
ATOM 638 N N . LEU A 1 82 ? 2.297 -8.311 -7.798 1.00 98.31 82 LEU A N 1
ATOM 639 C CA . LEU A 1 82 ? 2.944 -7.054 -8.161 1.00 98.31 82 LEU A CA 1
ATOM 640 C C . LEU A 1 82 ? 2.751 -6.813 -9.655 1.00 98.31 82 LEU A C 1
ATOM 642 O O . LEU A 1 82 ? 2.912 -7.725 -10.464 1.00 98.31 82 LEU A O 1
ATOM 646 N N . LYS A 1 83 ? 2.407 -5.582 -10.041 1.00 97.69 83 LYS A N 1
ATOM 647 C CA . LYS A 1 83 ? 2.197 -5.241 -11.450 1.00 97.69 83 LYS A CA 1
ATOM 648 C C . LYS A 1 83 ? 2.906 -3.957 -11.828 1.00 97.69 83 LYS A C 1
ATOM 650 O O . LYS A 1 83 ? 2.686 -2.920 -11.212 1.00 97.69 83 LYS A O 1
ATOM 655 N N . GLN A 1 84 ? 3.659 -4.004 -12.920 1.00 97.69 84 GLN A N 1
ATOM 656 C CA . GLN A 1 84 ? 4.167 -2.832 -13.624 1.00 97.69 84 GLN A CA 1
ATOM 657 C C . GLN A 1 84 ? 3.835 -2.975 -15.111 1.00 97.69 84 GLN A C 1
ATOM 659 O O . GLN A 1 84 ? 4.067 -4.025 -15.703 1.00 97.69 84 GLN A O 1
ATOM 664 N N . GLY A 1 85 ? 3.226 -1.944 -15.699 1.00 89.88 85 GLY A N 1
ATOM 665 C CA . GLY A 1 85 ? 2.990 -1.891 -17.144 1.00 89.88 85 GLY A CA 1
ATOM 666 C C . GLY A 1 85 ? 4.177 -1.275 -17.888 1.00 89.88 85 GLY A C 1
ATOM 667 O O . GLY A 1 85 ? 5.152 -0.859 -17.278 1.00 89.88 85 GLY A O 1
ATOM 668 N N . GLU A 1 86 ? 4.071 -1.128 -19.208 1.00 94.81 86 GLU A N 1
ATOM 669 C CA . GLU A 1 86 ? 5.060 -0.369 -19.999 1.00 94.81 86 GLU A CA 1
ATOM 670 C C . GLU A 1 86 ? 4.890 1.151 -19.845 1.00 94.81 86 GLU A C 1
ATOM 672 O O . GLU A 1 86 ? 5.841 1.934 -19.875 1.00 94.81 86 GLU A O 1
ATOM 677 N N . LYS A 1 87 ? 3.639 1.597 -19.701 1.00 97.75 87 LYS A N 1
ATOM 678 C CA . LYS A 1 87 ? 3.255 3.006 -19.553 1.00 97.75 87 LYS A CA 1
ATOM 679 C C . LYS A 1 87 ? 2.547 3.196 -18.230 1.00 97.75 87 LYS A C 1
ATOM 681 O O . LYS A 1 87 ? 1.848 2.300 -17.774 1.00 97.75 87 LYS A O 1
ATOM 686 N N . ARG A 1 88 ? 2.635 4.400 -17.666 1.00 98.25 88 ARG A N 1
ATOM 687 C CA . ARG A 1 88 ? 1.886 4.744 -16.458 1.00 98.25 88 ARG A CA 1
ATOM 688 C C . ARG A 1 88 ? 0.386 4.639 -16.699 1.00 98.25 88 ARG A C 1
ATOM 690 O O . ARG A 1 88 ? -0.152 5.130 -17.701 1.00 98.25 88 ARG A O 1
ATOM 697 N N . GLU A 1 89 ? -0.311 4.029 -15.753 1.00 98.00 89 GLU A N 1
ATOM 698 C CA . GLU A 1 89 ? -1.744 3.751 -15.818 1.00 98.00 89 GLU A CA 1
ATOM 699 C C . GLU A 1 89 ? -2.400 4.075 -14.478 1.00 98.00 89 GLU A C 1
ATOM 701 O O . GLU A 1 89 ? -1.733 4.110 -13.453 1.00 98.00 89 GLU A O 1
ATOM 706 N N . THR A 1 90 ? -3.706 4.338 -14.456 1.00 98.25 90 THR A N 1
ATOM 707 C CA . THR A 1 90 ? -4.402 4.458 -13.168 1.00 98.25 90 THR A CA 1
ATOM 708 C C . THR A 1 90 ? -4.459 3.093 -12.484 1.00 98.25 90 THR A C 1
ATOM 710 O O . THR A 1 90 ? -4.543 2.073 -13.172 1.00 98.25 90 THR A O 1
ATOM 713 N N . VAL A 1 91 ? -4.497 3.068 -11.148 1.00 98.31 91 VAL A N 1
ATOM 714 C CA . VAL A 1 91 ? -4.648 1.827 -10.358 1.00 98.31 91 VAL A CA 1
ATOM 715 C C . VAL A 1 91 ? -5.849 1.006 -10.839 1.00 98.31 91 VAL A C 1
ATOM 717 O O . VAL A 1 91 ? -5.720 -0.180 -11.119 1.00 98.31 91 VAL A O 1
ATOM 720 N N . LYS A 1 92 ? -6.986 1.667 -11.099 1.00 98.00 92 LYS A N 1
ATOM 721 C CA . LYS A 1 92 ? -8.166 1.055 -11.734 1.00 98.00 92 LYS A CA 1
ATOM 722 C C . LYS A 1 92 ? -7.834 0.318 -13.034 1.00 98.00 92 LYS A C 1
ATOM 724 O O . LYS A 1 92 ? -8.380 -0.749 -13.287 1.00 98.00 92 LYS A O 1
ATOM 729 N N . ARG A 1 93 ? -7.015 0.903 -13.913 1.00 97.81 93 ARG A N 1
ATOM 730 C CA . ARG A 1 93 ? -6.695 0.293 -15.211 1.00 97.81 93 ARG A CA 1
ATOM 731 C C . ARG A 1 93 ? -5.742 -0.891 -15.050 1.00 97.81 93 ARG A C 1
ATOM 733 O O . ARG A 1 93 ? -5.944 -1.880 -15.743 1.00 97.81 93 ARG A O 1
ATOM 740 N N . LEU A 1 94 ? -4.783 -0.813 -14.123 1.00 97.31 94 LEU A N 1
ATOM 741 C CA . LEU A 1 94 ? -3.910 -1.940 -13.771 1.00 97.31 94 LEU A CA 1
ATOM 742 C C . LEU A 1 94 ? -4.724 -3.103 -13.194 1.00 97.31 94 LEU A C 1
ATOM 744 O O . LEU A 1 94 ? -4.654 -4.202 -13.732 1.00 97.31 94 LEU A O 1
ATOM 748 N N . GLY A 1 95 ? -5.580 -2.841 -12.201 1.00 96.69 95 GLY A N 1
ATOM 749 C CA . GLY A 1 95 ? -6.455 -3.858 -11.612 1.00 96.69 95 GLY A CA 1
ATOM 750 C C . GLY A 1 95 ? -7.428 -4.472 -12.622 1.00 96.69 95 GLY A C 1
ATOM 751 O O . GLY A 1 95 ? -7.583 -5.683 -12.678 1.00 96.69 95 GLY A O 1
ATOM 752 N N . LYS A 1 96 ? -8.034 -3.672 -13.514 1.00 96.56 96 LYS A N 1
ATOM 753 C CA . LYS A 1 96 ? -8.953 -4.210 -14.535 1.00 96.56 96 LYS A CA 1
ATOM 754 C C . LYS A 1 96 ? -8.289 -5.124 -15.568 1.00 96.56 96 LYS A C 1
ATOM 756 O O . LYS A 1 96 ? -9.004 -5.938 -16.145 1.00 96.56 96 LYS A O 1
ATOM 761 N N . LYS A 1 97 ? -6.995 -4.941 -15.848 1.00 95.25 97 LYS A N 1
ATOM 762 C CA . LYS A 1 97 ? -6.245 -5.759 -16.815 1.00 95.25 97 LYS A CA 1
ATOM 763 C C . LYS A 1 97 ? -5.904 -7.142 -16.273 1.00 95.25 97 LYS A C 1
ATOM 765 O O . LYS A 1 97 ? -5.710 -8.050 -17.069 1.00 95.25 97 LYS A O 1
ATOM 770 N N . GLU A 1 98 ? -5.835 -7.285 -14.956 1.00 93.81 98 GLU A N 1
ATOM 771 C CA . GLU A 1 98 ? -5.668 -8.578 -14.309 1.00 93.81 98 GLU A CA 1
ATOM 772 C C . GLU A 1 98 ? -7.048 -9.215 -14.134 1.00 93.81 98 GLU A C 1
ATOM 774 O O . GLU A 1 98 ? -7.924 -8.626 -13.494 1.00 93.81 98 GLU A O 1
ATOM 779 N N . ALA A 1 99 ? -7.287 -10.371 -14.757 1.00 89.50 99 ALA A N 1
ATOM 780 C CA . ALA A 1 99 ? -8.632 -10.947 -14.858 1.00 89.50 99 ALA A CA 1
ATOM 781 C C . ALA A 1 99 ? -9.233 -11.229 -13.472 1.00 89.50 99 ALA A C 1
ATOM 783 O O . ALA A 1 99 ? -10.399 -10.918 -13.227 1.00 89.50 99 ALA A O 1
ATOM 784 N N . ASN A 1 100 ? -8.390 -11.711 -12.557 1.00 93.19 100 ASN A N 1
ATOM 785 C CA . ASN A 1 100 ? -8.786 -12.174 -11.232 1.00 93.19 100 ASN A CA 1
ATOM 786 C C . ASN A 1 100 ? -8.512 -11.156 -10.113 1.00 93.19 100 ASN A C 1
ATOM 788 O O . ASN A 1 100 ? -8.676 -11.486 -8.948 1.00 93.19 100 ASN A O 1
ATOM 792 N N . ALA A 1 101 ? -8.094 -9.920 -10.423 1.00 96.62 101 ALA A N 1
ATOM 793 C CA . ALA A 1 101 ? -7.880 -8.918 -9.375 1.00 96.62 101 ALA A CA 1
ATOM 794 C C . ALA A 1 101 ? -9.203 -8.465 -8.744 1.00 96.62 101 ALA A C 1
ATOM 796 O O . ALA A 1 101 ? -10.105 -7.976 -9.435 1.00 96.62 101 ALA A O 1
ATOM 797 N N . GLU A 1 102 ? -9.293 -8.576 -7.427 1.00 97.50 102 GLU A N 1
ATOM 798 C CA . GLU A 1 102 ? -10.429 -8.113 -6.629 1.00 97.50 102 GLU A CA 1
ATOM 799 C C . GLU A 1 102 ? -10.185 -6.695 -6.124 1.00 97.50 102 GLU A C 1
ATOM 801 O O . GLU A 1 102 ? -11.083 -5.854 -6.175 1.00 97.50 102 GLU A O 1
ATOM 806 N N . VAL A 1 103 ? -8.945 -6.411 -5.722 1.00 98.44 103 VAL A N 1
ATOM 807 C CA . VAL A 1 103 ? -8.501 -5.122 -5.187 1.00 98.44 103 VAL A CA 1
ATOM 808 C C . VAL A 1 103 ? -7.166 -4.716 -5.808 1.00 98.44 103 VAL A C 1
ATOM 810 O O . VAL A 1 103 ? -6.353 -5.556 -6.187 1.00 98.44 103 VAL A O 1
ATOM 813 N N . ALA A 1 104 ? -6.929 -3.411 -5.914 1.00 98.69 104 ALA A N 1
ATOM 814 C CA . ALA A 1 104 ? -5.643 -2.840 -6.277 1.00 98.69 104 ALA A CA 1
ATOM 815 C C . ALA A 1 104 ? -5.374 -1.546 -5.503 1.00 98.69 104 ALA A C 1
ATOM 817 O O . ALA A 1 104 ? -6.259 -0.694 -5.390 1.00 98.69 104 ALA A O 1
ATOM 818 N N . VAL A 1 105 ? -4.130 -1.363 -5.066 1.00 98.94 105 VAL A N 1
ATOM 819 C CA . VAL A 1 105 ? -3.583 -0.074 -4.621 1.00 98.94 105 VAL A CA 1
ATOM 820 C C . VAL A 1 105 ? -2.371 0.303 -5.468 1.00 98.94 105 VAL A C 1
ATOM 822 O O . VAL A 1 105 ? -1.819 -0.526 -6.197 1.00 98.94 105 VAL A O 1
ATOM 825 N N . ASN A 1 106 ? -1.949 1.565 -5.424 1.00 98.81 106 ASN A N 1
ATOM 826 C CA . ASN A 1 106 ? -0.686 1.956 -6.049 1.00 98.81 106 ASN A CA 1
ATOM 827 C C . ASN A 1 106 ? 0.512 1.261 -5.379 1.00 98.81 106 ASN A C 1
ATOM 829 O O . ASN A 1 106 ? 0.437 0.862 -4.221 1.00 98.81 106 ASN A O 1
ATOM 833 N N . GLY A 1 107 ? 1.611 1.122 -6.120 1.00 98.38 107 GLY A N 1
ATOM 834 C CA . GLY A 1 107 ? 2.843 0.506 -5.633 1.00 98.38 107 GLY A CA 1
ATOM 835 C C . GLY A 1 107 ? 3.895 1.521 -5.182 1.00 98.38 107 GLY A C 1
ATOM 836 O O . GLY A 1 107 ? 3.569 2.599 -4.675 1.00 98.38 107 GLY A O 1
ATOM 837 N N . GLY A 1 108 ? 5.162 1.150 -5.361 1.00 97.25 108 GLY A N 1
ATOM 838 C CA . GLY A 1 108 ? 6.332 1.962 -5.042 1.00 97.25 108 GLY A CA 1
ATOM 839 C C . GLY A 1 108 ? 6.509 3.202 -5.925 1.00 97.25 108 GLY A C 1
ATOM 840 O O . GLY A 1 108 ? 5.741 3.480 -6.852 1.00 97.25 108 GLY A O 1
ATOM 841 N N . TYR A 1 109 ? 7.555 3.969 -5.621 1.00 96.94 109 TYR A N 1
ATOM 842 C CA . TYR A 1 109 ? 7.863 5.213 -6.320 1.00 96.94 109 TYR A CA 1
ATOM 843 C C . TYR A 1 109 ? 8.210 4.974 -7.793 1.00 96.94 109 TYR A C 1
ATOM 845 O O . TYR A 1 109 ? 8.706 3.916 -8.187 1.00 96.94 109 TYR A O 1
ATOM 853 N N . PHE A 1 110 ? 7.978 5.988 -8.625 1.00 96.31 110 PHE A N 1
ATOM 854 C CA . PHE A 1 110 ? 8.217 5.914 -10.064 1.00 96.31 110 PHE A CA 1
ATOM 855 C C . PHE A 1 110 ? 8.640 7.264 -10.650 1.00 96.31 110 PHE A C 1
ATOM 857 O O . PHE A 1 110 ? 8.360 8.333 -10.101 1.00 96.31 110 PHE A O 1
ATOM 864 N N . ILE A 1 111 ? 9.269 7.228 -11.823 1.00 95.19 111 ILE A N 1
ATOM 865 C CA . ILE A 1 111 ? 9.734 8.434 -12.511 1.00 95.19 111 ILE A CA 1
ATOM 866 C C . ILE A 1 111 ? 8.546 9.192 -13.125 1.00 95.19 111 ILE A C 1
ATOM 868 O O . ILE A 1 111 ? 7.914 8.764 -14.092 1.00 95.19 111 ILE A O 1
ATOM 872 N N . THR A 1 112 ? 8.240 10.371 -12.582 1.00 92.94 112 THR A N 1
ATOM 873 C CA . THR A 1 112 ? 7.058 11.166 -12.968 1.00 92.94 112 THR A CA 1
ATOM 874 C C . THR A 1 112 ? 7.235 11.970 -14.259 1.00 92.94 112 THR A C 1
ATOM 876 O O . THR A 1 112 ? 6.238 12.313 -14.900 1.00 92.94 112 THR A O 1
ATOM 879 N N . LYS A 1 113 ? 8.480 12.245 -14.676 1.00 93.69 113 LYS A N 1
ATOM 880 C CA . LYS A 1 113 ? 8.815 13.057 -15.865 1.00 93.69 113 LYS A CA 1
ATOM 881 C C . LYS A 1 113 ? 8.690 12.305 -17.199 1.00 93.69 113 LYS A C 1
ATOM 883 O O . LYS A 1 113 ? 8.919 12.885 -18.253 1.00 93.69 113 LYS A O 1
ATOM 888 N N . THR A 1 114 ? 8.295 11.033 -17.174 1.00 95.44 114 THR A N 1
ATOM 889 C CA . THR A 1 114 ? 8.078 10.200 -18.369 1.00 95.44 114 THR A CA 1
ATOM 890 C C . THR A 1 114 ? 6.668 9.613 -18.387 1.00 95.44 114 THR A C 1
ATOM 892 O O . THR A 1 114 ? 5.996 9.529 -17.360 1.00 95.44 114 THR A O 1
ATOM 895 N N . LYS A 1 115 ? 6.175 9.202 -19.559 1.00 95.94 115 LYS A N 1
ATOM 896 C CA . LYS A 1 115 ? 4.933 8.413 -19.671 1.00 95.94 115 LYS A CA 1
ATOM 897 C C . LYS A 1 115 ? 5.170 6.920 -19.432 1.00 95.94 115 LYS A C 1
ATOM 899 O O . LYS A 1 115 ? 4.194 6.206 -19.210 1.00 95.94 115 LYS A O 1
ATOM 904 N N . GLN A 1 116 ? 6.418 6.461 -19.499 1.00 97.81 116 GLN A N 1
ATOM 905 C CA . GLN A 1 116 ? 6.783 5.074 -19.225 1.00 97.81 116 GLN A CA 1
ATOM 906 C C . GLN A 1 116 ? 6.624 4.763 -17.736 1.00 97.81 116 GLN A C 1
ATOM 908 O O . GLN A 1 116 ? 6.797 5.636 -16.884 1.00 97.81 116 GLN A O 1
ATOM 913 N N . ALA A 1 117 ? 6.245 3.530 -17.430 1.00 97.31 117 ALA A N 1
ATOM 914 C CA . ALA A 1 117 ? 6.175 3.037 -16.065 1.00 97.31 117 ALA A CA 1
ATOM 915 C C . ALA A 1 117 ? 7.560 2.518 -15.660 1.00 97.31 117 ALA A C 1
ATOM 917 O O . ALA A 1 117 ? 7.896 1.359 -15.868 1.00 97.31 117 ALA A O 1
ATOM 918 N N . ILE A 1 118 ? 8.371 3.429 -15.124 1.00 96.56 118 ILE A N 1
ATOM 919 C CA . ILE A 1 118 ? 9.721 3.144 -14.634 1.00 96.56 118 ILE A CA 1
ATOM 920 C C . ILE A 1 118 ? 9.694 3.320 -13.122 1.00 96.56 118 ILE A C 1
ATOM 922 O O . ILE A 1 118 ? 9.420 4.430 -12.650 1.00 96.56 118 ILE A O 1
ATOM 926 N N . ALA A 1 119 ? 9.939 2.240 -12.382 1.00 95.88 119 ALA A N 1
ATOM 927 C CA . ALA A 1 119 ? 10.099 2.317 -10.938 1.00 95.88 119 ALA A CA 1
ATOM 928 C C . ALA A 1 119 ? 11.319 3.177 -10.597 1.00 95.88 119 ALA A C 1
ATOM 930 O O . ALA A 1 119 ? 12.278 3.265 -11.357 1.00 95.88 119 ALA A O 1
ATOM 931 N N . ASN A 1 120 ? 11.251 3.862 -9.467 1.00 94.38 120 ASN A N 1
ATOM 932 C CA . ASN A 1 120 ? 12.369 4.640 -8.954 1.00 94.38 120 ASN A CA 1
ATOM 933 C C . ASN A 1 120 ? 13.299 3.759 -8.107 1.00 94.38 120 ASN A C 1
ATOM 935 O O . ASN A 1 120 ? 14.516 3.882 -8.175 1.00 94.38 120 ASN A O 1
ATOM 939 N N . ASP A 1 121 ? 12.710 2.849 -7.335 1.00 93.88 121 ASP A N 1
ATOM 940 C CA . ASP A 1 121 ? 13.405 1.913 -6.459 1.00 93.88 121 ASP A CA 1
ATOM 941 C C . ASP A 1 121 ? 13.465 0.516 -7.087 1.00 93.88 121 ASP A C 1
ATOM 943 O O . ASP A 1 121 ? 12.821 0.245 -8.108 1.00 93.88 121 ASP A O 1
ATOM 947 N N . PHE A 1 122 ? 14.248 -0.382 -6.481 1.00 95.31 122 PHE A N 1
ATOM 948 C CA . PHE A 1 122 ? 14.402 -1.740 -6.996 1.00 95.31 122 PHE A CA 1
ATOM 949 C C . PHE A 1 122 ? 13.041 -2.403 -7.214 1.00 95.31 122 PHE A C 1
ATOM 951 O O . PHE A 1 122 ? 12.215 -2.461 -6.306 1.00 95.31 122 PHE A O 1
ATOM 958 N N . THR A 1 123 ? 12.808 -2.912 -8.418 1.00 96.31 123 THR A N 1
ATOM 959 C CA . THR A 1 123 ? 11.574 -3.621 -8.75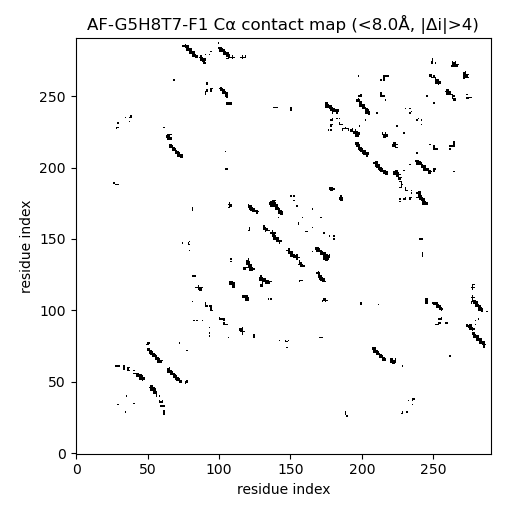3 1.00 96.31 123 THR A CA 1
ATOM 960 C C . THR A 1 123 ? 11.911 -4.842 -9.585 1.00 96.31 123 THR A C 1
ATOM 962 O O . THR A 1 123 ? 12.535 -4.735 -10.644 1.00 96.31 123 THR A O 1
ATOM 965 N N . LYS A 1 124 ? 11.467 -5.999 -9.105 1.00 97.06 124 LYS A N 1
ATOM 966 C CA . LYS A 1 124 ? 11.586 -7.300 -9.754 1.00 97.06 124 LYS A CA 1
ATOM 967 C C . LYS A 1 124 ? 10.201 -7.930 -9.800 1.00 97.06 124 LYS A C 1
ATOM 969 O O . LYS A 1 124 ? 9.527 -7.977 -8.776 1.00 97.06 124 LYS A O 1
ATOM 974 N N . ILE A 1 125 ? 9.766 -8.373 -10.970 1.00 97.81 125 ILE A N 1
ATOM 975 C CA . ILE A 1 125 ? 8.469 -9.030 -11.148 1.00 97.81 125 ILE A CA 1
ATOM 976 C C . ILE A 1 125 ? 8.706 -10.289 -11.971 1.00 97.81 125 ILE A C 1
ATOM 978 O O . ILE A 1 125 ? 9.402 -10.232 -12.984 1.00 97.81 125 ILE A O 1
ATOM 982 N N . ASP A 1 126 ? 8.178 -11.417 -11.501 1.00 96.56 126 ASP A N 1
ATOM 983 C CA . ASP A 1 126 ? 8.281 -12.729 -12.151 1.00 96.56 126 ASP A CA 1
ATOM 984 C C . ASP A 1 126 ? 9.723 -13.109 -12.531 1.00 96.56 126 ASP A C 1
ATOM 986 O O . ASP A 1 126 ? 10.022 -13.573 -13.628 1.00 96.56 126 ASP A O 1
ATOM 990 N N . GLY A 1 127 ? 10.662 -12.863 -11.614 1.00 96.31 127 GLY A N 1
ATOM 991 C CA . GLY A 1 127 ? 12.079 -13.165 -11.821 1.00 96.31 127 GLY A CA 1
ATOM 992 C C . GLY A 1 127 ? 12.856 -12.083 -12.578 1.00 96.31 127 GLY A C 1
ATOM 993 O O . GLY A 1 127 ? 14.083 -12.053 -12.485 1.00 96.31 127 GLY A O 1
ATOM 994 N N . VAL A 1 128 ? 12.176 -11.157 -13.257 1.00 95.94 128 VAL A N 1
ATOM 995 C CA . VAL A 1 128 ? 12.800 -10.136 -14.107 1.00 95.94 128 VAL A CA 1
ATOM 996 C C . VAL A 1 128 ? 13.010 -8.842 -13.328 1.00 95.94 128 VAL A C 1
ATOM 998 O O . VAL A 1 128 ? 12.062 -8.240 -12.826 1.00 95.94 128 VAL A O 1
ATOM 1001 N N . ILE A 1 129 ? 14.260 -8.381 -13.245 1.00 95.50 129 ILE A N 1
ATOM 1002 C CA . ILE A 1 129 ? 14.591 -7.071 -12.671 1.00 95.50 129 ILE A CA 1
ATOM 1003 C C . ILE A 1 129 ? 14.194 -5.990 -13.681 1.00 95.50 129 ILE A C 1
ATOM 1005 O O . ILE A 1 129 ? 14.831 -5.832 -14.718 1.00 95.50 129 ILE A O 1
ATOM 1009 N N . LEU A 1 130 ? 13.142 -5.237 -13.364 1.00 95.69 130 LEU A N 1
ATOM 1010 C CA . LEU A 1 130 ? 12.648 -4.123 -14.179 1.00 95.69 130 LEU A CA 1
ATOM 1011 C C . LEU A 1 130 ? 13.393 -2.822 -13.869 1.00 95.69 130 LEU A C 1
ATOM 1013 O O . LEU A 1 130 ? 13.515 -1.936 -14.712 1.00 95.69 130 LEU A O 1
ATOM 1017 N N . THR A 1 131 ? 13.864 -2.673 -12.633 1.00 93.88 131 THR A N 1
ATOM 1018 C CA . THR A 1 131 ? 14.661 -1.529 -12.185 1.00 93.88 131 THR A CA 1
ATOM 1019 C C . THR A 1 131 ? 15.632 -2.011 -11.121 1.00 93.88 131 THR A C 1
ATOM 1021 O O . THR A 1 131 ? 15.217 -2.600 -10.127 1.00 93.88 131 THR A O 1
ATOM 1024 N N . ALA A 1 132 ? 16.927 -1.775 -11.333 1.00 89.44 132 ALA A N 1
ATOM 1025 C CA . ALA A 1 132 ? 17.984 -2.270 -10.456 1.00 89.44 132 ALA A CA 1
ATOM 1026 C C . ALA A 1 132 ? 18.246 -1.375 -9.229 1.00 89.44 132 ALA A C 1
ATOM 1028 O O . ALA A 1 132 ? 19.093 -1.726 -8.420 1.00 89.44 132 ALA A O 1
ATOM 1029 N N . GLY A 1 133 ? 17.546 -0.249 -9.070 1.00 79.06 133 GLY A N 1
ATOM 1030 C CA . GLY A 1 133 ? 17.721 0.694 -7.960 1.00 79.06 133 GLY A CA 1
ATOM 1031 C C . GLY A 1 133 ? 17.974 2.127 -8.436 1.00 79.06 133 GLY A C 1
ATOM 1032 O O . GLY A 1 133 ? 17.729 2.442 -9.600 1.00 79.06 133 GLY A O 1
ATOM 1033 N N . GLY A 1 134 ? 18.468 2.978 -7.533 1.00 69.56 134 GLY A N 1
ATOM 1034 C CA . GLY A 1 134 ? 18.700 4.413 -7.762 1.00 69.56 134 GLY A CA 1
ATOM 1035 C C . GLY A 1 134 ? 17.695 5.346 -7.077 1.00 69.56 134 GLY A C 1
ATOM 1036 O O . GLY A 1 134 ? 17.737 6.556 -7.299 1.00 69.56 134 GLY A O 1
ATOM 1037 N N . GLY A 1 135 ? 16.798 4.787 -6.265 1.00 73.62 135 GLY A N 1
ATOM 1038 C CA . GLY A 1 135 ? 15.739 5.519 -5.590 1.00 73.62 135 GLY A CA 1
ATOM 1039 C C . GLY A 1 135 ? 16.026 5.886 -4.132 1.00 73.62 135 GLY A C 1
ATOM 1040 O O . GLY A 1 135 ? 17.129 5.702 -3.626 1.00 73.62 135 GLY A O 1
ATOM 1041 N N . TRP A 1 136 ? 15.022 6.471 -3.477 1.00 76.19 136 TRP A N 1
ATOM 1042 C CA . TRP A 1 136 ? 15.114 7.043 -2.123 1.00 76.19 136 TRP A CA 1
ATOM 1043 C C . TRP A 1 136 ? 14.540 6.111 -1.050 1.00 76.19 136 TRP A C 1
ATOM 1045 O O . TRP A 1 136 ? 14.627 6.400 0.144 1.00 76.19 136 TRP A O 1
ATOM 1055 N N . GLY A 1 137 ? 13.883 5.035 -1.478 1.00 86.44 137 GLY A N 1
ATOM 1056 C CA . GLY A 1 137 ? 13.231 4.071 -0.619 1.00 86.44 137 GLY A CA 1
ATOM 1057 C C . GLY A 1 137 ? 14.242 3.248 0.169 1.00 86.44 137 GLY A C 1
ATOM 1058 O O . GLY A 1 137 ? 15.238 2.778 -0.370 1.00 86.44 137 GLY A O 1
ATOM 1059 N N . ASN A 1 138 ? 13.975 3.056 1.459 1.00 92.19 138 ASN A N 1
ATOM 1060 C CA . ASN A 1 138 ? 14.826 2.268 2.353 1.00 92.19 138 ASN A CA 1
ATOM 1061 C C . ASN A 1 138 ? 14.223 0.899 2.707 1.00 92.19 138 ASN A C 1
ATOM 1063 O O . ASN A 1 138 ? 14.748 0.206 3.580 1.00 92.19 138 ASN A O 1
ATOM 1067 N N . GLY A 1 139 ? 13.126 0.504 2.056 1.00 95.38 139 GLY A N 1
ATOM 1068 C CA . GLY A 1 139 ? 12.476 -0.775 2.301 1.00 95.38 139 GLY A CA 1
ATOM 1069 C C . GLY A 1 139 ? 11.835 -1.368 1.052 1.00 95.38 139 GLY A C 1
ATOM 1070 O O . GLY A 1 139 ? 11.665 -0.699 0.037 1.00 95.38 139 GLY A O 1
ATOM 1071 N N . ALA A 1 140 ? 11.469 -2.639 1.122 1.00 97.00 140 ALA A N 1
ATOM 1072 C CA . ALA A 1 140 ? 10.726 -3.313 0.067 1.00 97.00 140 ALA A CA 1
ATOM 1073 C C . ALA A 1 140 ? 9.755 -4.335 0.646 1.00 97.00 140 ALA A C 1
ATOM 1075 O O . ALA A 1 140 ? 9.970 -4.871 1.736 1.00 97.00 140 ALA A O 1
ATOM 1076 N N . ILE A 1 141 ? 8.713 -4.627 -0.125 1.00 98.44 141 ILE A N 1
ATOM 1077 C CA . ILE A 1 141 ? 7.996 -5.893 -0.004 1.00 98.44 141 ILE A CA 1
ATOM 1078 C C . ILE A 1 141 ? 8.591 -6.898 -0.982 1.00 98.44 141 ILE A C 1
ATOM 1080 O O . ILE A 1 141 ? 8.980 -6.536 -2.095 1.00 98.44 141 ILE A O 1
ATOM 1084 N N . ALA A 1 142 ? 8.626 -8.160 -0.584 1.00 98.19 142 ALA A N 1
ATOM 1085 C CA . ALA A 1 142 ? 8.987 -9.273 -1.442 1.00 98.19 142 ALA A CA 1
ATOM 1086 C C . ALA A 1 142 ? 7.960 -10.395 -1.313 1.00 98.19 142 ALA A C 1
ATOM 1088 O O . ALA A 1 142 ? 7.415 -10.617 -0.236 1.00 98.19 142 ALA A O 1
ATOM 1089 N N . LEU A 1 143 ? 7.697 -11.096 -2.412 1.00 98.38 143 LEU A N 1
ATOM 1090 C CA . LEU A 1 143 ? 6.913 -12.325 -2.404 1.00 98.38 143 LEU A CA 1
ATOM 1091 C C . LEU A 1 143 ? 7.853 -13.474 -2.741 1.00 98.38 143 LEU A C 1
ATOM 1093 O O . LEU A 1 143 ? 8.563 -13.416 -3.751 1.00 98.38 143 LEU A O 1
ATOM 1097 N N . ASP A 1 144 ? 7.874 -14.496 -1.890 1.00 97.06 144 ASP A N 1
ATOM 1098 C CA . ASP A 1 144 ? 8.612 -15.722 -2.183 1.00 97.06 144 ASP A CA 1
ATOM 1099 C C . ASP A 1 144 ? 7.881 -16.592 -3.218 1.00 97.06 144 ASP A C 1
ATOM 1101 O O . ASP A 1 144 ? 6.801 -16.253 -3.705 1.00 97.06 144 ASP A O 1
ATOM 1105 N N . SER A 1 145 ? 8.481 -17.726 -3.581 1.00 95.38 145 SER A N 1
ATOM 1106 C CA . SER A 1 145 ? 7.902 -18.642 -4.577 1.00 95.38 145 SER A CA 1
ATOM 1107 C C . SER A 1 145 ? 6.576 -19.279 -4.135 1.00 95.38 145 SER A C 1
ATOM 1109 O O . SER A 1 145 ? 5.847 -19.792 -4.977 1.00 95.38 145 SER A O 1
ATOM 1111 N N . ALA A 1 146 ? 6.245 -19.235 -2.840 1.00 93.56 146 ALA A N 1
ATOM 1112 C CA . ALA A 1 146 ? 4.949 -19.654 -2.309 1.00 93.56 146 ALA A CA 1
ATOM 1113 C C . ALA A 1 146 ? 3.946 -18.485 -2.219 1.00 93.56 146 ALA A C 1
ATOM 1115 O O . ALA A 1 146 ? 2.834 -18.664 -1.728 1.00 93.56 146 ALA A O 1
ATOM 1116 N N . GLY A 1 147 ? 4.326 -17.282 -2.666 1.00 93.25 147 GLY A N 1
ATOM 1117 C CA . GLY A 1 147 ? 3.503 -16.076 -2.605 1.00 93.25 147 GLY A CA 1
ATOM 1118 C C . GLY A 1 147 ? 3.434 -15.429 -1.220 1.00 93.25 147 GLY A C 1
ATOM 1119 O O . GLY A 1 147 ? 2.633 -14.515 -1.024 1.00 93.25 147 GLY A O 1
ATOM 1120 N N . ARG A 1 148 ? 4.254 -15.869 -0.254 1.00 95.94 148 ARG A N 1
ATOM 1121 C CA . ARG A 1 148 ? 4.253 -15.295 1.099 1.00 95.94 148 ARG A CA 1
ATOM 1122 C C . ARG A 1 148 ? 4.913 -13.925 1.085 1.00 95.94 148 ARG A C 1
ATOM 1124 O O . ARG A 1 148 ? 5.950 -13.744 0.448 1.00 95.94 148 ARG A O 1
ATOM 1131 N N . LEU A 1 149 ? 4.313 -12.982 1.806 1.00 98.12 149 LEU A N 1
ATOM 1132 C CA . LEU A 1 149 ? 4.809 -11.620 1.945 1.00 98.12 149 LEU A CA 1
ATOM 1133 C C . LEU A 1 149 ? 5.976 -11.562 2.936 1.00 98.12 149 LEU A C 1
ATOM 1135 O O . LEU A 1 149 ? 5.856 -12.005 4.074 1.00 98.12 149 LEU A O 1
ATOM 1139 N N . HIS A 1 150 ? 7.067 -10.941 2.506 1.00 98.31 150 HIS A N 1
ATOM 1140 C CA . HIS A 1 150 ? 8.243 -10.622 3.308 1.00 98.31 150 HIS A CA 1
ATOM 1141 C C . HIS A 1 150 ? 8.521 -9.122 3.247 1.00 98.31 150 HIS A C 1
ATOM 1143 O O . HIS A 1 150 ? 8.268 -8.470 2.231 1.00 98.31 150 HIS A O 1
ATOM 1149 N N . PHE A 1 151 ? 9.078 -8.581 4.327 1.00 98.25 151 PHE A N 1
ATOM 1150 C CA . PHE A 1 151 ? 9.516 -7.191 4.404 1.00 98.25 151 PHE A CA 1
ATOM 1151 C C . PHE A 1 151 ? 11.038 -7.147 4.428 1.00 98.25 151 PHE A C 1
ATOM 1153 O O . PHE A 1 151 ? 11.680 -7.860 5.192 1.00 98.25 151 PHE A O 1
ATOM 1160 N N . ILE A 1 152 ? 11.620 -6.282 3.606 1.00 95.44 152 ILE A N 1
ATOM 1161 C CA . ILE A 1 152 ? 13.062 -6.047 3.565 1.00 95.44 152 ILE A CA 1
ATOM 1162 C C . ILE A 1 152 ? 13.294 -4.633 4.069 1.00 95.44 152 ILE A C 1
ATOM 1164 O O . ILE A 1 152 ? 12.850 -3.668 3.448 1.00 95.44 152 ILE A O 1
ATOM 1168 N N . LYS A 1 153 ? 13.969 -4.508 5.211 1.00 91.62 153 LYS A N 1
ATOM 1169 C CA . LYS A 1 153 ? 14.464 -3.226 5.727 1.00 91.62 153 LYS A CA 1
ATOM 1170 C C . LYS A 1 153 ? 15.872 -2.958 5.205 1.00 91.62 153 LYS A C 1
ATOM 1172 O O . LYS A 1 153 ? 16.600 -3.898 4.905 1.00 91.62 153 LYS A O 1
ATOM 1177 N N . ASN A 1 154 ? 16.267 -1.688 5.173 1.00 88.00 154 ASN A N 1
ATOM 1178 C CA . ASN A 1 154 ? 17.581 -1.248 4.696 1.00 88.00 154 ASN A CA 1
ATOM 1179 C C . ASN A 1 154 ? 17.860 -1.722 3.265 1.00 88.00 154 ASN A C 1
ATOM 1181 O O . ASN A 1 154 ? 18.924 -2.270 2.981 1.00 88.00 154 ASN A O 1
ATOM 1185 N N . LEU A 1 155 ? 16.876 -1.528 2.383 1.00 88.00 155 LEU A N 1
ATOM 1186 C CA . LEU A 1 155 ? 17.000 -1.848 0.965 1.00 88.00 155 LEU A CA 1
ATOM 1187 C C . LEU A 1 155 ? 18.298 -1.232 0.409 1.00 88.00 155 LEU A C 1
ATOM 1189 O O . LEU A 1 155 ? 18.485 -0.018 0.543 1.00 88.00 155 LEU A O 1
ATOM 1193 N N . PRO A 1 156 ? 19.203 -2.017 -0.203 1.00 83.25 156 PRO A N 1
ATOM 1194 C CA . PRO A 1 156 ? 20.397 -1.447 -0.800 1.00 83.25 156 PRO A CA 1
ATOM 1195 C C . PRO A 1 156 ? 20.011 -0.570 -1.990 1.00 83.25 156 PRO A C 1
ATOM 1197 O O . PRO A 1 156 ? 19.092 -0.883 -2.748 1.00 83.25 156 PRO A O 1
ATOM 1200 N N . GLY A 1 157 ? 20.749 0.524 -2.186 1.00 78.31 157 GLY A N 1
ATOM 1201 C CA . GLY A 1 157 ? 20.443 1.492 -3.242 1.00 78.31 157 GLY A CA 1
ATOM 1202 C C . GLY A 1 157 ? 20.515 0.915 -4.662 1.00 78.31 157 GLY A C 1
ATOM 1203 O O . GLY A 1 157 ? 19.889 1.467 -5.565 1.00 78.31 157 GLY A O 1
ATOM 1204 N N . VAL A 1 158 ? 21.253 -0.186 -4.870 1.00 81.44 158 VAL A N 1
ATOM 1205 C CA . VAL A 1 158 ? 21.387 -0.881 -6.161 1.00 81.44 158 VAL A CA 1
ATOM 1206 C C . VAL A 1 158 ? 21.464 -2.398 -5.950 1.00 81.44 158 VAL A C 1
ATOM 1208 O O . VAL A 1 158 ? 22.165 -2.870 -5.061 1.00 81.44 158 VAL A O 1
ATOM 1211 N N . ALA A 1 159 ? 20.813 -3.171 -6.820 1.00 82.06 159 ALA A N 1
ATOM 1212 C CA . ALA A 1 159 ? 20.775 -4.635 -6.819 1.00 82.06 159 ALA A CA 1
ATOM 1213 C C . ALA A 1 159 ? 22.160 -5.289 -6.898 1.00 82.06 159 ALA A C 1
ATOM 1215 O O . ALA A 1 159 ? 22.419 -6.288 -6.242 1.00 82.06 159 ALA A O 1
ATOM 1216 N N . ALA A 1 160 ? 23.068 -4.702 -7.683 1.00 76.50 160 ALA A N 1
ATOM 1217 C CA . ALA A 1 160 ? 24.434 -5.200 -7.833 1.00 76.50 160 ALA A CA 1
ATOM 1218 C C . ALA A 1 160 ? 25.225 -5.191 -6.515 1.00 76.50 160 ALA A C 1
ATOM 1220 O O . ALA A 1 160 ? 26.214 -5.908 -6.406 1.00 76.50 160 ALA A O 1
ATOM 1221 N N . ALA A 1 161 ? 24.805 -4.388 -5.530 1.00 78.62 161 ALA A N 1
ATOM 1222 C CA . ALA A 1 161 ? 25.481 -4.306 -4.242 1.00 78.62 161 ALA A CA 1
ATOM 1223 C C . ALA A 1 161 ? 25.298 -5.577 -3.399 1.00 78.62 161 ALA A C 1
ATOM 1225 O O . ALA A 1 161 ? 26.164 -5.893 -2.592 1.00 78.62 161 ALA A O 1
ATOM 1226 N N . ASP A 1 162 ? 24.195 -6.303 -3.587 1.00 81.44 162 ASP A N 1
ATOM 1227 C CA . ASP A 1 162 ? 23.919 -7.553 -2.890 1.00 81.44 162 ASP A CA 1
ATOM 1228 C C . ASP A 1 162 ? 22.830 -8.295 -3.674 1.00 81.44 162 ASP A C 1
ATOM 1230 O O . ASP A 1 162 ? 21.695 -7.848 -3.748 1.00 81.44 162 ASP A O 1
ATOM 1234 N N . SER A 1 163 ? 23.156 -9.412 -4.319 1.00 82.88 163 SER A N 1
ATOM 1235 C CA . SER A 1 163 ? 22.131 -10.201 -5.012 1.00 82.88 163 SER A CA 1
ATOM 1236 C C . SER A 1 163 ? 21.424 -11.178 -4.073 1.00 82.88 163 SER A C 1
ATOM 1238 O O . SER A 1 163 ? 20.322 -11.632 -4.384 1.00 82.88 163 SER A O 1
ATOM 1240 N N . LEU A 1 164 ? 22.002 -11.496 -2.911 1.00 88.38 164 LEU A N 1
ATOM 1241 C CA . LEU A 1 164 ? 21.491 -12.524 -2.006 1.00 88.38 164 LEU A CA 1
ATOM 1242 C C . LEU A 1 164 ? 20.193 -12.091 -1.322 1.00 88.38 164 LEU A C 1
ATOM 1244 O O . LEU A 1 164 ? 19.329 -12.938 -1.104 1.00 88.38 164 LEU A O 1
ATOM 1248 N N . TRP A 1 165 ? 19.996 -10.795 -1.055 1.00 90.38 165 TRP A N 1
ATOM 1249 C CA . TRP A 1 165 ? 18.744 -10.325 -0.446 1.00 90.38 165 TRP A CA 1
ATOM 1250 C C . TRP A 1 165 ? 17.531 -10.445 -1.381 1.00 90.38 165 TRP A C 1
ATOM 1252 O O . TRP A 1 165 ? 16.420 -10.629 -0.891 1.00 90.38 165 TRP A O 1
ATOM 1262 N N . HIS A 1 166 ? 17.707 -10.351 -2.708 1.00 92.88 166 HIS A N 1
ATOM 1263 C CA . HIS A 1 166 ? 16.590 -10.384 -3.669 1.00 92.88 166 HIS A CA 1
ATOM 1264 C C . HIS A 1 166 ? 16.521 -11.661 -4.515 1.00 92.88 166 HIS A C 1
ATOM 1266 O O . HIS A 1 166 ? 15.516 -11.909 -5.184 1.00 92.88 166 HIS A O 1
ATOM 1272 N N . THR A 1 167 ? 17.590 -12.459 -4.569 1.00 93.56 167 THR A N 1
ATOM 1273 C CA . THR A 1 167 ? 17.631 -13.701 -5.361 1.00 93.56 167 THR A CA 1
ATOM 1274 C C . THR A 1 167 ? 16.539 -14.698 -4.960 1.00 93.56 167 THR A C 1
ATOM 1276 O O . THR A 1 167 ? 15.877 -15.196 -5.874 1.00 93.56 167 THR A O 1
ATOM 1279 N N . PRO A 1 168 ? 16.256 -14.934 -3.660 1.00 95.44 168 PRO A N 1
ATOM 1280 C CA . PRO A 1 168 ? 15.222 -15.882 -3.233 1.00 95.44 168 PRO A CA 1
ATOM 1281 C C . PRO A 1 168 ? 13.795 -15.501 -3.651 1.00 95.44 168 PRO A C 1
ATOM 1283 O O . PRO A 1 168 ? 12.901 -16.347 -3.644 1.00 95.44 168 PRO A O 1
ATOM 1286 N N . TYR A 1 169 ? 13.570 -14.233 -3.997 1.00 97.44 169 TYR A N 1
ATOM 1287 C CA . TYR A 1 169 ? 12.241 -13.688 -4.234 1.00 97.44 169 TYR A CA 1
ATOM 1288 C C . TYR A 1 169 ? 12.009 -13.466 -5.734 1.00 97.44 169 TYR A C 1
ATOM 1290 O O . TYR A 1 169 ? 12.723 -12.665 -6.351 1.00 97.44 169 TYR A O 1
ATOM 1298 N N . PRO A 1 170 ? 11.026 -14.135 -6.367 1.00 97.88 170 PRO A N 1
ATOM 1299 C CA . PRO A 1 170 ? 10.646 -13.829 -7.747 1.00 97.88 170 PRO A CA 1
ATOM 1300 C C . PRO A 1 170 ? 10.077 -12.414 -7.893 1.00 97.88 170 PRO A C 1
ATOM 1302 O O . PRO A 1 170 ? 10.237 -11.808 -8.950 1.00 97.88 170 PRO A O 1
ATOM 1305 N N . ASN A 1 171 ? 9.466 -11.879 -6.835 1.00 98.44 171 ASN A N 1
ATOM 1306 C CA . ASN A 1 171 ? 8.770 -10.601 -6.845 1.00 98.44 171 ASN A CA 1
ATOM 1307 C C . ASN A 1 171 ? 9.273 -9.712 -5.708 1.00 98.44 171 ASN A C 1
ATOM 1309 O O . ASN A 1 171 ? 9.279 -10.129 -4.554 1.00 98.44 171 ASN A O 1
ATOM 1313 N N . VAL A 1 172 ? 9.676 -8.485 -6.027 1.00 97.75 172 VAL A N 1
ATOM 1314 C CA . VAL A 1 172 ? 10.156 -7.479 -5.074 1.00 97.75 172 VAL A CA 1
ATOM 1315 C C . VAL A 1 172 ? 9.731 -6.097 -5.555 1.00 97.75 172 VAL A C 1
ATOM 1317 O O . VAL A 1 172 ? 9.923 -5.757 -6.721 1.00 97.75 172 VAL A O 1
ATOM 1320 N N . MET A 1 173 ? 9.205 -5.273 -4.655 1.00 97.88 173 MET A N 1
ATOM 1321 C CA . MET A 1 173 ? 8.897 -3.871 -4.926 1.00 97.88 173 MET A CA 1
ATOM 1322 C C . MET A 1 173 ? 9.453 -2.988 -3.816 1.00 97.88 173 MET A C 1
ATOM 1324 O O . MET A 1 173 ? 8.987 -3.025 -2.677 1.00 97.88 173 MET A O 1
ATOM 1328 N N . GLY A 1 174 ? 10.452 -2.190 -4.182 1.00 96.81 174 GLY A N 1
ATOM 1329 C CA . GLY A 1 174 ? 11.046 -1.160 -3.348 1.00 96.81 174 GLY A CA 1
ATOM 1330 C C . GLY A 1 174 ? 10.126 0.045 -3.188 1.00 96.81 174 GLY A C 1
ATOM 1331 O O . GLY A 1 174 ? 9.452 0.475 -4.127 1.00 96.81 174 GLY A O 1
ATOM 1332 N N . ALA A 1 175 ? 10.104 0.582 -1.975 1.00 96.81 175 ALA A N 1
ATOM 1333 C CA . ALA A 1 175 ? 9.399 1.795 -1.599 1.00 96.81 175 ALA A CA 1
ATOM 1334 C C . ALA A 1 175 ? 9.989 2.333 -0.283 1.00 96.81 175 ALA A C 1
ATOM 1336 O O . ALA A 1 175 ? 11.137 2.065 0.072 1.00 96.81 175 ALA A O 1
ATOM 1337 N N . GLY A 1 176 ? 9.215 3.106 0.467 1.00 95.31 176 GLY A N 1
ATOM 1338 C CA . GLY A 1 176 ? 9.601 3.500 1.809 1.00 95.31 176 GLY A CA 1
ATOM 1339 C C . GLY A 1 176 ? 9.009 4.831 2.252 1.00 95.31 176 GLY A C 1
ATOM 1340 O O . GLY A 1 176 ? 8.325 5.507 1.481 1.00 95.31 176 GLY A O 1
ATOM 1341 N N . PRO A 1 177 ? 9.292 5.234 3.496 1.00 95.94 177 PRO A N 1
ATOM 1342 C CA . PRO A 1 177 ? 10.141 4.513 4.445 1.00 95.94 177 PRO A CA 1
ATOM 1343 C C . PRO A 1 177 ? 9.496 3.231 5.010 1.00 95.94 177 PRO A C 1
ATOM 1345 O O . PRO A 1 177 ? 8.274 3.077 4.982 1.00 95.94 177 PRO A O 1
ATOM 1348 N N . MET A 1 178 ? 10.312 2.312 5.537 1.00 97.69 178 MET A N 1
ATOM 1349 C CA . MET A 1 178 ? 9.829 1.245 6.424 1.00 97.69 178 MET A CA 1
ATOM 1350 C C . MET A 1 178 ? 9.301 1.874 7.721 1.00 97.69 178 MET A C 1
ATOM 1352 O O . MET A 1 178 ? 10.014 2.640 8.369 1.00 97.69 178 MET A O 1
ATOM 1356 N N . LEU A 1 179 ? 8.053 1.575 8.078 1.00 98.25 179 LEU A N 1
ATOM 1357 C CA . LEU A 1 179 ? 7.349 2.191 9.206 1.00 98.25 179 LEU A CA 1
ATOM 1358 C C . LEU A 1 179 ? 7.450 1.328 10.463 1.00 98.25 179 LEU A C 1
ATOM 1360 O O . LEU A 1 179 ? 7.836 1.816 11.525 1.00 98.25 179 LEU A O 1
ATOM 1364 N N . MET A 1 180 ? 7.126 0.044 10.302 1.00 98.31 180 MET A N 1
ATOM 1365 C CA . MET A 1 180 ? 7.143 -0.979 11.343 1.00 98.31 180 MET A CA 1
ATOM 1366 C C . MET A 1 180 ? 7.968 -2.167 10.858 1.00 98.31 180 MET A C 1
ATOM 1368 O O . MET A 1 180 ? 7.902 -2.517 9.677 1.00 98.31 180 MET A O 1
ATOM 1372 N N . TYR A 1 181 ? 8.710 -2.802 11.757 1.00 98.19 181 TYR A N 1
ATOM 1373 C CA . TYR A 1 181 ? 9.416 -4.047 11.473 1.00 98.19 181 TYR A CA 1
ATOM 1374 C C . TYR A 1 181 ? 9.542 -4.877 12.750 1.00 98.19 181 TYR A C 1
ATOM 1376 O O . TYR A 1 181 ? 10.084 -4.385 13.739 1.00 98.19 181 TYR A O 1
ATOM 1384 N N . ASP A 1 182 ? 9.057 -6.117 12.734 1.00 97.25 182 ASP A N 1
ATOM 1385 C CA . ASP A 1 182 ? 9.058 -7.034 13.887 1.00 97.25 182 ASP A CA 1
ATOM 1386 C C . ASP A 1 182 ? 8.524 -6.390 15.183 1.00 97.25 182 ASP A C 1
ATOM 1388 O O . ASP A 1 182 ? 9.131 -6.469 16.250 1.00 97.25 182 ASP A O 1
ATOM 1392 N N . ASN A 1 183 ? 7.368 -5.727 15.083 1.00 97.50 183 ASN A N 1
ATOM 1393 C CA . ASN A 1 183 ? 6.679 -4.987 16.152 1.00 97.50 183 ASN A CA 1
ATOM 1394 C C . ASN A 1 183 ? 7.416 -3.735 16.661 1.00 97.50 183 ASN A C 1
ATOM 1396 O O . ASN A 1 183 ? 6.973 -3.097 17.620 1.00 97.50 183 ASN A O 1
ATOM 1400 N N . VAL A 1 184 ? 8.509 -3.337 16.006 1.00 96.62 184 VAL A N 1
ATOM 1401 C CA . VAL A 1 184 ? 9.253 -2.115 16.320 1.00 96.62 184 VAL A CA 1
ATOM 1402 C C . VAL A 1 184 ? 8.855 -1.002 15.359 1.00 96.62 184 VAL A C 1
ATOM 1404 O O . VAL A 1 184 ? 8.948 -1.151 14.142 1.00 96.62 184 VAL A O 1
ATOM 1407 N N . GLN A 1 185 ? 8.449 0.141 15.911 1.00 96.56 185 GLN A N 1
ATOM 1408 C CA . GLN A 1 185 ? 8.245 1.367 15.144 1.00 96.56 185 GLN A CA 1
ATOM 1409 C C . GLN A 1 185 ? 9.601 1.986 14.798 1.00 96.56 185 GLN A C 1
ATOM 1411 O O . GLN A 1 185 ? 10.364 2.354 15.689 1.00 96.56 185 GLN A O 1
ATOM 1416 N N . LEU A 1 186 ? 9.902 2.102 13.504 1.00 96.06 186 LEU A N 1
ATOM 1417 C CA . LEU A 1 186 ? 11.193 2.609 13.027 1.00 96.06 186 LEU A CA 1
ATOM 1418 C C . LEU A 1 186 ? 11.191 4.123 12.796 1.00 96.06 186 LEU A C 1
ATOM 1420 O O . LEU A 1 186 ? 12.254 4.741 12.781 1.00 96.06 186 LEU A O 1
ATOM 1424 N N . ILE A 1 187 ? 10.011 4.725 12.620 1.00 95.25 187 ILE A N 1
ATOM 1425 C CA . ILE A 1 187 ? 9.857 6.173 12.462 1.00 95.25 187 ILE A CA 1
ATOM 1426 C C . ILE A 1 187 ? 9.471 6.786 13.812 1.00 95.25 187 ILE A C 1
ATOM 1428 O O . ILE A 1 187 ? 8.349 6.562 14.272 1.00 95.25 187 ILE A O 1
ATOM 1432 N N . PRO A 1 188 ? 10.365 7.539 14.476 1.00 90.44 188 PRO A N 1
ATOM 1433 C CA . PRO A 1 188 ? 10.067 8.140 15.770 1.00 90.44 188 PRO A CA 1
ATOM 1434 C C . PRO A 1 188 ? 9.070 9.300 15.640 1.00 90.44 188 PRO A C 1
ATOM 1436 O O . PRO A 1 188 ? 8.895 9.873 14.568 1.00 90.44 188 PRO A O 1
ATOM 1439 N N . LEU A 1 189 ? 8.439 9.690 16.749 1.00 82.44 189 LEU A N 1
ATOM 1440 C CA . LEU A 1 189 ? 7.431 10.762 16.754 1.00 82.44 189 LEU A CA 1
ATOM 1441 C C . LEU A 1 189 ? 8.000 12.137 16.376 1.00 82.44 189 LEU A C 1
ATOM 1443 O O . LEU A 1 189 ? 7.300 12.959 15.798 1.00 82.44 189 LEU A O 1
ATOM 1447 N N . ASN A 1 190 ? 9.280 12.375 16.661 1.00 84.69 190 ASN A N 1
ATOM 1448 C CA . ASN A 1 190 ? 9.999 13.600 16.310 1.00 84.69 190 ASN A CA 1
ATOM 1449 C C . ASN A 1 190 ? 10.704 13.506 14.944 1.00 84.69 190 ASN A C 1
ATOM 1451 O O . ASN A 1 190 ? 11.729 14.156 14.728 1.00 84.69 190 ASN A O 1
ATOM 1455 N N . TYR A 1 191 ? 10.197 12.669 14.034 1.00 88.25 191 TYR A N 1
ATOM 1456 C CA . TYR A 1 191 ? 10.742 12.552 12.686 1.00 88.25 191 TYR A CA 1
ATOM 1457 C C . TYR A 1 191 ? 10.719 13.908 11.966 1.00 88.25 191 TYR A C 1
ATOM 1459 O O . TYR A 1 191 ? 9.726 14.630 12.010 1.00 88.25 191 TYR A O 1
ATOM 1467 N N . GLY A 1 192 ? 11.823 14.257 11.299 1.00 85.25 192 GLY A N 1
ATOM 1468 C CA . GLY A 1 192 ? 12.031 15.610 10.768 1.00 85.25 192 GLY A CA 1
ATOM 1469 C C . GLY A 1 192 ? 11.077 16.026 9.642 1.00 85.25 192 GLY A C 1
ATOM 1470 O O . GLY A 1 192 ? 10.884 17.220 9.425 1.00 85.25 192 GLY A O 1
ATOM 1471 N N . ASP A 1 193 ? 10.469 15.071 8.931 1.00 89.81 193 ASP A N 1
ATOM 1472 C CA . ASP A 1 193 ? 9.396 15.369 7.979 1.00 89.81 193 ASP A CA 1
ATOM 1473 C C . ASP A 1 193 ? 8.037 15.344 8.684 1.00 89.81 193 ASP A C 1
ATOM 1475 O O . ASP A 1 193 ? 7.499 14.282 8.992 1.00 89.81 193 ASP A O 1
ATOM 1479 N N . THR A 1 194 ? 7.470 16.525 8.904 1.00 92.50 194 THR A N 1
ATOM 1480 C CA . THR A 1 194 ? 6.165 16.713 9.548 1.00 92.50 194 THR A CA 1
ATOM 1481 C C . THR A 1 194 ? 5.030 16.923 8.545 1.00 92.50 194 THR A C 1
ATOM 1483 O O . THR A 1 194 ? 3.883 17.136 8.937 1.00 92.50 194 THR A O 1
ATOM 1486 N N . LYS A 1 195 ? 5.300 16.875 7.232 1.00 95.56 195 LYS A N 1
ATOM 1487 C CA . LYS A 1 195 ? 4.286 17.200 6.222 1.00 95.56 195 LYS A CA 1
ATOM 1488 C C . LYS A 1 195 ? 3.259 16.081 6.071 1.00 95.56 195 LYS A C 1
ATOM 1490 O O . LYS A 1 195 ? 3.582 14.933 5.749 1.00 95.56 195 LYS A O 1
ATOM 1495 N N . ARG A 1 196 ? 1.986 16.457 6.196 1.00 97.50 196 ARG A N 1
ATOM 1496 C CA . ARG A 1 196 ? 0.841 15.577 5.947 1.00 97.50 196 ARG A CA 1
ATOM 1497 C C . ARG A 1 196 ? 0.553 15.425 4.466 1.00 97.50 196 ARG A C 1
ATOM 1499 O O . ARG A 1 196 ? 0.454 16.402 3.716 1.00 97.50 196 ARG A O 1
ATOM 1506 N N . HIS A 1 197 ? 0.421 14.179 4.032 1.00 98.25 197 HIS A N 1
ATOM 1507 C CA . HIS A 1 197 ? 0.086 13.813 2.661 1.00 98.25 197 HIS A CA 1
ATOM 1508 C C . HIS A 1 197 ? -0.869 12.615 2.651 1.00 98.25 197 HIS A C 1
ATOM 1510 O O . HIS A 1 197 ? -0.894 11.872 3.628 1.00 98.25 197 HIS A O 1
ATOM 1516 N N . PRO A 1 198 ? -1.609 12.390 1.548 1.00 98.75 198 PRO A N 1
ATOM 1517 C CA . PRO A 1 198 ? -2.191 11.084 1.282 1.00 98.75 198 PRO A CA 1
ATOM 1518 C C . PRO A 1 198 ? -1.104 10.006 1.332 1.00 98.75 198 PRO A C 1
ATOM 1520 O O . PRO A 1 198 ? 0.015 10.244 0.857 1.00 98.75 198 PRO A O 1
ATOM 1523 N N . ARG A 1 199 ? -1.417 8.845 1.904 1.00 98.75 199 ARG A N 1
ATOM 1524 C CA . ARG A 1 199 ? -0.468 7.742 2.105 1.00 98.75 199 ARG A CA 1
ATOM 1525 C C . ARG A 1 199 ? -1.071 6.432 1.629 1.00 98.75 199 ARG A C 1
ATOM 1527 O O . ARG A 1 199 ? -2.279 6.233 1.713 1.00 98.75 199 ARG A O 1
ATOM 1534 N N . THR A 1 200 ? -0.209 5.530 1.182 1.00 98.94 200 THR A N 1
ATOM 1535 C CA . THR A 1 200 ? -0.562 4.138 0.910 1.00 98.94 200 THR A CA 1
ATOM 1536 C C . THR A 1 200 ? 0.426 3.265 1.666 1.00 98.94 200 THR A C 1
ATOM 1538 O O . THR A 1 200 ? 1.626 3.517 1.627 1.00 98.94 200 THR A O 1
ATOM 1541 N N . VAL A 1 201 ? -0.064 2.253 2.369 1.00 98.94 201 VAL A N 1
ATOM 1542 C CA . VAL A 1 201 ? 0.737 1.347 3.193 1.00 98.94 201 VAL A CA 1
ATOM 1543 C C . VAL A 1 201 ? 0.345 -0.084 2.884 1.00 98.94 201 VAL A C 1
ATOM 1545 O O . VAL A 1 201 ? -0.829 -0.387 2.672 1.00 98.94 201 VAL A O 1
ATOM 1548 N N . ILE A 1 202 ? 1.337 -0.963 2.912 1.00 98.94 202 ILE A N 1
ATOM 1549 C CA . ILE A 1 202 ? 1.139 -2.400 3.050 1.00 98.94 202 ILE A CA 1
ATOM 1550 C C . ILE A 1 202 ? 1.731 -2.850 4.382 1.00 98.94 202 ILE A C 1
ATOM 1552 O O . ILE A 1 202 ? 2.864 -2.497 4.706 1.00 98.94 202 ILE A O 1
ATOM 1556 N N . GLY A 1 203 ? 0.972 -3.622 5.149 1.00 98.81 203 GLY A N 1
ATOM 1557 C CA . GLY A 1 203 ? 1.401 -4.163 6.432 1.00 98.81 203 GLY A CA 1
ATOM 1558 C C . GLY A 1 203 ? 0.893 -5.576 6.676 1.00 98.81 203 GLY A C 1
ATOM 1559 O O . GLY A 1 203 ? 0.056 -6.086 5.930 1.00 98.81 203 GLY A O 1
ATOM 1560 N N . ILE A 1 204 ? 1.420 -6.207 7.720 1.00 98.81 204 ILE A N 1
ATOM 1561 C CA . ILE A 1 204 ? 1.024 -7.544 8.168 1.00 98.81 204 ILE A CA 1
ATOM 1562 C C . ILE A 1 204 ? 0.885 -7.577 9.692 1.00 98.81 204 ILE A C 1
ATOM 1564 O O . ILE A 1 204 ? 1.737 -7.051 10.417 1.00 98.81 204 ILE A O 1
ATOM 1568 N N . ARG A 1 205 ? -0.191 -8.190 10.183 1.00 98.56 205 ARG A N 1
ATOM 1569 C CA . ARG A 1 205 ? -0.413 -8.455 11.611 1.00 98.56 205 ARG A CA 1
ATOM 1570 C C . ARG A 1 205 ? 0.314 -9.731 12.066 1.00 98.56 205 ARG A C 1
ATOM 1572 O O . ARG A 1 205 ? 0.627 -10.572 11.221 1.00 98.56 205 ARG A O 1
ATOM 1579 N N . PRO A 1 206 ? 0.546 -9.926 13.379 1.00 97.81 206 PRO A N 1
ATOM 1580 C CA . PRO A 1 206 ? 1.136 -11.159 13.909 1.00 97.81 206 PRO A CA 1
ATOM 1581 C C . PRO A 1 206 ? 0.380 -12.444 13.530 1.00 97.81 206 PRO A C 1
ATOM 1583 O O . PRO A 1 206 ? 0.995 -13.499 13.405 1.00 97.81 206 PRO A O 1
ATOM 1586 N N . ASP A 1 207 ? -0.937 -12.360 13.320 1.00 96.81 207 ASP A N 1
ATOM 1587 C CA . ASP A 1 207 ? -1.780 -13.485 12.884 1.00 96.81 207 ASP A CA 1
ATOM 1588 C C . ASP A 1 207 ? -1.651 -13.816 11.380 1.00 96.81 207 ASP A C 1
ATOM 1590 O O . ASP A 1 207 ? -2.273 -14.758 10.889 1.00 96.81 207 ASP A O 1
ATOM 1594 N N . GLY A 1 208 ? -0.840 -13.051 10.643 1.00 97.00 208 GLY A N 1
ATOM 1595 C CA . GLY A 1 208 ? -0.628 -13.193 9.207 1.00 97.00 208 GLY A CA 1
ATOM 1596 C C . GLY A 1 208 ? -1.602 -12.399 8.335 1.00 97.00 208 GLY A C 1
ATOM 1597 O O . GLY A 1 208 ? -1.417 -12.374 7.119 1.00 97.00 208 GLY A O 1
ATOM 1598 N N . THR A 1 209 ? -2.605 -11.720 8.904 1.00 98.31 209 THR A N 1
ATOM 1599 C CA . THR A 1 209 ? -3.525 -10.862 8.144 1.00 98.31 209 THR A CA 1
ATOM 1600 C C . THR A 1 209 ? -2.749 -9.751 7.443 1.00 98.31 209 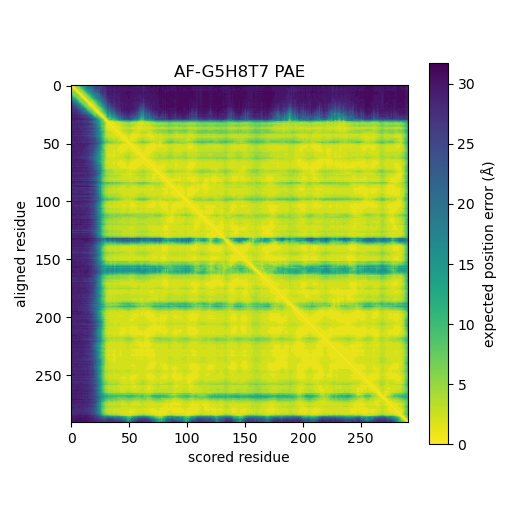THR A C 1
ATOM 1602 O O . THR A 1 209 ? -2.039 -8.975 8.087 1.00 98.31 209 THR A O 1
ATOM 1605 N N . ILE A 1 210 ? -2.909 -9.643 6.123 1.00 98.69 210 ILE A N 1
ATOM 1606 C CA . ILE A 1 210 ? -2.305 -8.568 5.330 1.00 98.69 210 ILE A CA 1
ATOM 1607 C C . ILE A 1 210 ? -3.279 -7.396 5.266 1.00 98.69 210 ILE A C 1
ATOM 1609 O O . ILE A 1 210 ? -4.483 -7.582 5.077 1.00 98.69 210 ILE A O 1
ATOM 1613 N N . ILE A 1 211 ? -2.741 -6.184 5.401 1.00 98.88 211 ILE A N 1
ATOM 1614 C CA . ILE A 1 211 ? -3.500 -4.940 5.348 1.00 98.88 211 ILE A CA 1
ATOM 1615 C C . ILE A 1 211 ? -2.934 -4.034 4.262 1.00 98.88 211 ILE A C 1
ATOM 1617 O O . ILE A 1 211 ? -1.747 -3.709 4.270 1.00 98.88 211 ILE A O 1
ATOM 1621 N N . LEU A 1 212 ? -3.797 -3.575 3.359 1.00 98.94 212 LEU A N 1
ATOM 1622 C CA . LEU A 1 212 ? -3.528 -2.423 2.502 1.00 98.94 212 LEU A CA 1
ATOM 1623 C C . LEU A 1 212 ? -4.290 -1.232 3.070 1.00 98.94 212 LEU A C 1
ATOM 1625 O O . LEU A 1 212 ? -5.520 -1.242 3.099 1.00 98.94 212 LEU A O 1
ATOM 1629 N N . MET A 1 213 ? -3.573 -0.214 3.529 1.00 98.88 213 MET A N 1
ATOM 1630 C CA . MET A 1 213 ? -4.170 1.002 4.074 1.00 98.88 213 MET A CA 1
ATOM 1631 C C . MET A 1 213 ? -3.958 2.165 3.109 1.00 98.88 213 MET A C 1
ATOM 1633 O O . MET A 1 213 ? -2.845 2.394 2.640 1.00 98.88 213 MET A O 1
ATOM 1637 N N . VAL A 1 214 ? -5.019 2.916 2.831 1.00 98.94 214 VAL A N 1
ATOM 1638 C CA . VAL A 1 214 ? -4.967 4.178 2.089 1.00 98.94 214 VAL A CA 1
ATOM 1639 C C . VAL A 1 214 ? -5.511 5.278 2.984 1.00 98.94 214 VAL A C 1
ATOM 1641 O O . VAL A 1 214 ? -6.600 5.152 3.534 1.00 98.94 214 VAL A O 1
ATOM 1644 N N . VAL A 1 215 ? -4.748 6.355 3.119 1.00 98.88 215 VAL A N 1
ATOM 1645 C CA . VAL A 1 215 ? -5.141 7.567 3.835 1.00 98.88 215 VAL A CA 1
ATOM 1646 C C . VAL A 1 215 ? -5.308 8.664 2.796 1.00 98.88 215 VAL A C 1
ATOM 1648 O O . VAL A 1 215 ? -4.362 8.968 2.063 1.00 98.88 215 VAL A O 1
ATOM 1651 N N . ASP A 1 216 ? -6.503 9.240 2.701 1.00 98.75 216 ASP A N 1
ATOM 1652 C CA . ASP A 1 216 ? -6.726 10.407 1.848 1.00 98.75 216 ASP A CA 1
ATOM 1653 C C . ASP A 1 216 ? -6.081 11.659 2.461 1.00 98.75 216 ASP A C 1
ATOM 1655 O O . ASP A 1 216 ? -5.758 11.711 3.643 1.00 98.75 216 ASP A O 1
ATOM 1659 N N . GLY A 1 217 ? -5.862 12.692 1.649 1.00 98.19 217 GLY A N 1
ATOM 1660 C CA . GLY A 1 217 ? -5.177 13.898 2.103 1.00 98.19 217 GLY A CA 1
ATOM 1661 C C . GLY A 1 217 ? -5.303 15.067 1.130 1.00 98.19 217 GLY A C 1
ATOM 1662 O O . GLY A 1 217 ? -5.732 14.898 -0.019 1.00 98.19 217 GLY A O 1
ATOM 1663 N N . ARG A 1 218 ? -4.843 16.253 1.552 1.00 96.94 218 ARG A N 1
ATOM 1664 C CA . ARG A 1 218 ? -4.889 17.501 0.752 1.00 96.94 218 ARG A CA 1
ATOM 1665 C C . ARG A 1 218 ? -6.319 17.868 0.334 1.00 96.94 218 ARG A C 1
ATOM 1667 O O . ARG A 1 218 ? -6.571 18.308 -0.801 1.00 96.94 218 ARG A O 1
ATOM 1674 N N . GLN A 1 219 ? -7.282 17.629 1.216 1.00 95.06 219 GLN A N 1
ATOM 1675 C CA . GLN A 1 219 ? -8.679 17.932 0.962 1.00 95.06 219 GLN A CA 1
ATOM 1676 C C . GLN A 1 219 ? -9.448 18.225 2.240 1.00 95.06 219 GLN A C 1
ATOM 1678 O O . GLN A 1 219 ? -9.077 17.782 3.312 1.00 95.06 219 GLN A O 1
ATOM 1683 N N . GLU A 1 220 ? -10.552 18.950 2.102 1.00 93.69 220 GLU A N 1
ATOM 1684 C CA . GLU A 1 220 ? -11.478 19.159 3.209 1.00 93.69 220 GLU A CA 1
ATOM 1685 C C . GLU A 1 220 ? -11.967 17.812 3.765 1.00 93.69 220 GLU A C 1
ATOM 1687 O O . GLU A 1 220 ? -12.363 16.922 2.998 1.00 93.69 220 GLU A O 1
ATOM 1692 N N . GLY A 1 221 ? -11.881 17.671 5.089 1.00 95.25 221 GLY A N 1
ATOM 1693 C CA . GLY A 1 221 ? -12.186 16.443 5.820 1.00 95.25 221 GLY A CA 1
ATOM 1694 C C . GLY A 1 221 ? -11.119 15.346 5.726 1.00 95.25 221 GLY A C 1
ATOM 1695 O O . GLY A 1 221 ? -11.360 14.262 6.244 1.00 95.25 221 GLY A O 1
ATOM 1696 N N . ALA A 1 222 ? -9.981 15.576 5.055 1.00 97.31 222 ALA A N 1
ATOM 1697 C CA . ALA A 1 222 ? -8.834 14.668 5.072 1.00 97.31 222 ALA A CA 1
ATOM 1698 C C . ALA A 1 222 ? -7.516 15.422 4.817 1.00 97.31 222 ALA A C 1
ATOM 1700 O O . ALA A 1 222 ? -7.160 15.737 3.671 1.00 97.31 222 ALA A O 1
ATOM 1701 N N . ASP A 1 223 ? -6.753 15.656 5.881 1.00 97.81 223 ASP A N 1
ATOM 1702 C CA . ASP A 1 223 ? -5.454 16.334 5.799 1.00 97.81 223 ASP A CA 1
ATOM 1703 C C . ASP A 1 223 ? -4.342 15.384 5.326 1.00 97.81 223 ASP A C 1
ATOM 1705 O O . ASP A 1 223 ? -3.433 15.782 4.584 1.00 97.81 223 ASP A O 1
ATOM 1709 N N . GLY A 1 224 ? -4.469 14.101 5.669 1.00 98.25 224 GLY A N 1
ATOM 1710 C CA . GLY A 1 224 ? -3.457 13.069 5.477 1.00 98.25 224 GLY A CA 1
ATOM 1711 C C . GLY A 1 224 ? -2.523 12.960 6.677 1.00 98.25 224 GLY A C 1
ATOM 1712 O O . GLY A 1 224 ? -2.723 13.618 7.693 1.00 98.25 224 GLY A O 1
ATOM 1713 N N . MET A 1 225 ? -1.470 12.152 6.547 1.00 98.19 225 MET A N 1
ATOM 1714 C CA . MET A 1 225 ? -0.561 11.847 7.659 1.00 98.19 225 MET A CA 1
ATOM 1715 C C . MET A 1 225 ? 0.896 12.166 7.320 1.00 98.19 225 MET A C 1
ATOM 1717 O O . MET A 1 225 ? 1.347 12.009 6.174 1.00 98.19 225 MET A O 1
ATOM 1721 N N . SER A 1 226 ? 1.645 12.625 8.318 1.00 97.69 226 SER A N 1
ATOM 1722 C CA . SER A 1 226 ? 3.108 12.620 8.312 1.00 97.69 226 SER A CA 1
ATOM 1723 C C . SER A 1 226 ? 3.634 11.179 8.439 1.00 97.69 226 SER A C 1
ATOM 1725 O O . SER A 1 226 ? 2.878 10.275 8.802 1.00 97.69 226 SER A O 1
ATOM 1727 N N . PRO A 1 227 ? 4.916 10.905 8.142 1.00 97.00 227 PRO A N 1
ATOM 1728 C CA . PRO A 1 227 ? 5.488 9.573 8.333 1.00 97.00 227 PRO A CA 1
ATOM 1729 C C . PRO A 1 227 ? 5.381 9.061 9.779 1.00 97.00 227 PRO A C 1
ATOM 1731 O O . PRO A 1 227 ? 5.140 7.873 9.978 1.00 97.00 227 PRO A O 1
ATOM 1734 N N . ALA A 1 228 ? 5.527 9.941 10.775 1.00 96.44 228 ALA A N 1
ATOM 1735 C CA . ALA A 1 228 ? 5.420 9.582 12.190 1.00 96.44 228 ALA A CA 1
ATOM 1736 C C . ALA A 1 228 ? 3.984 9.192 12.581 1.00 96.44 228 ALA A C 1
ATOM 1738 O O . ALA A 1 228 ? 3.772 8.135 13.170 1.00 96.44 228 ALA A O 1
ATOM 1739 N N . GLU A 1 229 ? 3.001 10.002 12.181 1.00 97.44 229 GLU A N 1
ATOM 1740 C CA . GLU A 1 229 ? 1.565 9.735 12.370 1.00 97.44 229 GLU A CA 1
ATOM 1741 C C . GLU A 1 229 ? 1.132 8.438 11.673 1.00 97.44 229 GLU A C 1
ATOM 1743 O O . GLU A 1 229 ? 0.372 7.632 12.215 1.00 97.44 229 GLU A O 1
ATOM 1748 N N . LEU A 1 230 ? 1.664 8.202 10.471 1.00 98.25 230 LEU A N 1
ATOM 1749 C CA . LEU A 1 230 ? 1.400 6.997 9.698 1.00 98.25 230 LEU A CA 1
ATOM 1750 C C . LEU A 1 230 ? 1.976 5.749 10.376 1.00 98.25 230 LEU A C 1
ATOM 1752 O O . LEU A 1 230 ? 1.276 4.745 10.493 1.00 98.25 230 LEU A O 1
ATOM 1756 N N . ALA A 1 231 ? 3.231 5.802 10.834 1.00 97.94 231 ALA A N 1
ATOM 1757 C CA . ALA A 1 231 ? 3.866 4.690 11.540 1.00 97.94 231 ALA A CA 1
ATOM 1758 C C . ALA A 1 231 ? 3.139 4.368 12.850 1.00 97.94 231 ALA A C 1
ATOM 1760 O O . ALA A 1 231 ? 2.856 3.203 13.132 1.00 97.94 231 ALA A O 1
ATOM 1761 N N . TRP A 1 232 ? 2.753 5.404 13.595 1.00 96.88 232 TRP A N 1
ATOM 1762 C CA . TRP A 1 232 ? 1.926 5.254 14.783 1.00 96.88 232 TRP A CA 1
ATOM 1763 C C . TRP A 1 232 ? 0.579 4.587 14.463 1.00 96.88 232 TRP A C 1
ATOM 1765 O O . TRP A 1 232 ? 0.175 3.648 15.148 1.00 96.88 232 TRP A O 1
ATOM 1775 N N . SER A 1 233 ? -0.085 4.999 13.379 1.00 97.69 233 SER A N 1
ATOM 1776 C CA . SER A 1 233 ? -1.373 4.420 12.971 1.00 97.69 233 SER A CA 1
ATOM 1777 C C . SER A 1 233 ? -1.226 2.944 12.598 1.00 97.69 233 SER A C 1
ATOM 1779 O O . SER A 1 233 ? -2.057 2.125 12.980 1.00 97.69 233 SER A O 1
ATOM 1781 N N . CYS A 1 234 ? -0.131 2.573 11.922 1.00 98.44 234 CYS A N 1
ATOM 1782 C CA . CYS A 1 234 ? 0.187 1.173 11.622 1.00 98.44 234 CYS A CA 1
ATOM 1783 C C . CYS A 1 234 ? 0.341 0.345 12.903 1.00 98.44 234 CYS A C 1
AT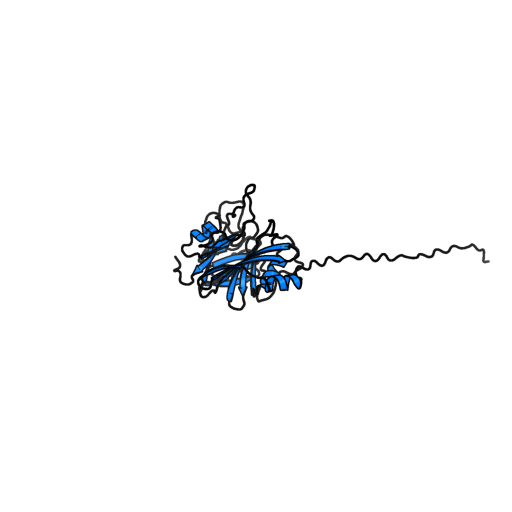OM 1785 O O . CYS A 1 234 ? -0.222 -0.744 12.997 1.00 98.44 234 CYS A O 1
ATOM 1787 N N . ARG A 1 235 ? 1.048 0.880 13.908 1.00 97.38 235 ARG A N 1
ATOM 1788 C CA . ARG A 1 235 ? 1.191 0.243 15.224 1.00 97.38 235 ARG A CA 1
ATOM 1789 C C . ARG A 1 235 ? -0.163 0.056 15.916 1.00 97.38 235 ARG A C 1
ATOM 1791 O O . ARG A 1 235 ? -0.411 -1.009 16.464 1.00 97.38 235 ARG A O 1
ATOM 1798 N N . MET A 1 236 ? -1.038 1.063 15.895 1.00 96.31 236 MET A N 1
ATOM 1799 C CA . MET A 1 236 ? -2.374 0.971 16.510 1.00 96.31 236 MET A CA 1
ATOM 1800 C C . MET A 1 236 ? -3.311 0.000 15.787 1.00 96.31 236 MET A C 1
ATOM 1802 O O . MET A 1 236 ? -4.194 -0.576 16.412 1.00 96.31 236 MET A O 1
ATOM 1806 N N . LEU A 1 237 ? -3.104 -0.215 14.487 1.00 97.06 237 LEU A N 1
ATOM 1807 C CA . LEU A 1 237 ? -3.814 -1.224 13.693 1.00 97.06 237 LEU A CA 1
ATOM 1808 C C . LEU A 1 237 ? -3.177 -2.625 13.777 1.00 97.06 237 LEU A C 1
ATOM 1810 O O . LEU A 1 237 ? -3.556 -3.515 13.005 1.00 97.06 237 LEU A O 1
ATOM 1814 N N . ASP A 1 238 ? -2.248 -2.807 14.721 1.00 97.31 238 ASP A N 1
ATOM 1815 C CA . ASP A 1 238 ? -1.529 -4.044 15.043 1.00 97.31 238 ASP A CA 1
ATOM 1816 C C . ASP A 1 238 ? -0.638 -4.574 13.905 1.00 97.31 238 ASP A C 1
ATOM 1818 O O . ASP A 1 238 ? -0.374 -5.767 13.779 1.00 97.31 238 ASP A O 1
ATOM 1822 N N . MET A 1 239 ? -0.156 -3.686 13.029 1.00 98.62 239 MET A N 1
ATOM 1823 C CA . MET A 1 239 ? 0.789 -4.079 11.985 1.00 98.62 239 MET A CA 1
ATOM 1824 C C . MET A 1 239 ? 2.175 -4.308 12.598 1.00 98.62 239 MET A C 1
ATOM 1826 O O . MET A 1 239 ? 2.889 -3.361 12.935 1.00 98.62 239 MET A O 1
ATOM 1830 N N . SER A 1 240 ? 2.572 -5.575 12.691 1.00 98.50 240 SER A N 1
ATOM 1831 C CA . SER A 1 240 ? 3.902 -5.996 13.144 1.00 98.50 240 SER A CA 1
ATOM 1832 C C . SER A 1 240 ? 5.018 -5.518 12.209 1.00 98.50 240 SER A C 1
ATOM 1834 O O . SER A 1 240 ? 6.074 -5.082 12.665 1.00 98.50 240 SER A O 1
ATOM 1836 N N . SER A 1 241 ? 4.761 -5.534 10.900 1.00 98.81 241 SER A N 1
ATOM 1837 C CA . SER A 1 241 ? 5.623 -4.956 9.868 1.00 98.81 241 SER A CA 1
ATOM 1838 C C . SER A 1 241 ? 4.777 -4.154 8.886 1.00 98.81 241 SER A C 1
ATOM 1840 O O . SER A 1 241 ? 3.668 -4.568 8.545 1.00 98.81 241 SER A O 1
ATOM 1842 N N . ALA A 1 242 ? 5.277 -2.998 8.448 1.00 98.81 242 ALA A N 1
ATOM 1843 C CA . ALA A 1 242 ? 4.549 -2.091 7.567 1.00 98.81 242 ALA A CA 1
ATOM 1844 C C . ALA A 1 242 ? 5.500 -1.213 6.750 1.00 98.81 242 ALA A C 1
ATOM 1846 O O . ALA A 1 242 ? 6.420 -0.598 7.293 1.00 98.81 242 ALA A O 1
ATOM 1847 N N . LEU A 1 243 ? 5.231 -1.107 5.451 1.00 98.88 243 LEU A N 1
ATOM 1848 C CA . LEU A 1 243 ? 5.995 -0.315 4.495 1.00 98.88 243 LEU A CA 1
ATOM 1849 C C . LEU A 1 243 ? 5.111 0.775 3.890 1.00 98.88 243 LEU A C 1
ATOM 1851 O O . LEU A 1 243 ? 4.038 0.488 3.354 1.00 98.88 243 LEU A O 1
ATOM 1855 N N . ASN A 1 244 ? 5.595 2.017 3.911 1.00 98.69 244 ASN A N 1
ATOM 1856 C CA . ASN A 1 244 ? 4.983 3.092 3.141 1.00 98.69 244 ASN A CA 1
ATOM 1857 C C . ASN A 1 244 ? 5.275 2.909 1.641 1.00 98.69 244 ASN A C 1
ATOM 1859 O O . ASN A 1 244 ? 6.429 2.796 1.226 1.00 98.69 244 ASN A O 1
ATOM 1863 N N . LEU A 1 245 ? 4.220 2.915 0.833 1.00 98.69 245 LEU A N 1
ATOM 1864 C CA . LEU A 1 245 ? 4.259 2.932 -0.627 1.00 98.69 245 LEU A CA 1
ATOM 1865 C C . LEU A 1 245 ? 4.211 4.381 -1.147 1.00 98.69 245 LEU A C 1
ATOM 1867 O O . LEU A 1 245 ? 4.241 5.337 -0.365 1.00 98.69 245 LEU A O 1
ATOM 1871 N N . ASP A 1 246 ? 4.162 4.572 -2.470 1.00 98.25 246 ASP A N 1
ATOM 1872 C CA . ASP A 1 246 ? 4.041 5.924 -3.024 1.00 98.25 246 ASP A CA 1
ATOM 1873 C C . ASP A 1 246 ? 2.749 6.602 -2.527 1.00 98.25 246 ASP A C 1
ATOM 1875 O O . ASP A 1 246 ? 1.708 5.967 -2.351 1.00 98.25 246 ASP A O 1
ATOM 1879 N N . GLY A 1 247 ? 2.820 7.903 -2.270 1.00 97.94 247 GLY A N 1
ATOM 1880 C CA . GLY A 1 247 ? 1.739 8.663 -1.648 1.00 97.94 247 GLY A CA 1
ATOM 1881 C C . GLY A 1 247 ? 1.252 9.824 -2.506 1.00 97.94 247 GLY A C 1
ATOM 1882 O O . GLY A 1 247 ? 1.431 9.888 -3.727 1.00 97.94 247 GLY A O 1
ATOM 1883 N N . GLY A 1 248 ? 0.636 10.810 -1.858 1.00 97.94 248 GLY A N 1
ATOM 1884 C CA . GLY A 1 248 ? 0.127 11.995 -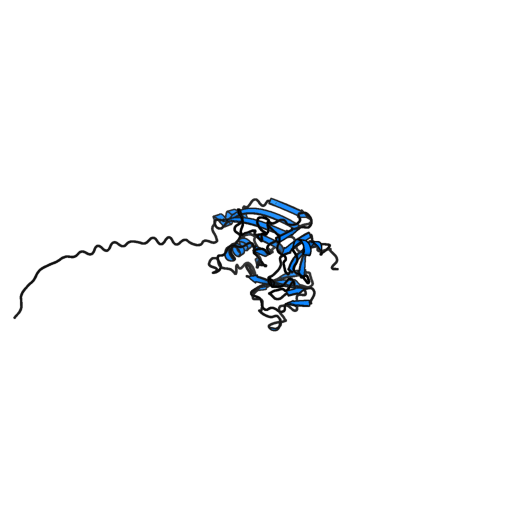2.536 1.00 97.94 248 GLY A CA 1
ATOM 1885 C C . GLY A 1 248 ? -0.916 11.640 -3.597 1.00 97.94 248 GLY A C 1
ATOM 1886 O O . GLY A 1 248 ? -1.798 10.821 -3.374 1.00 97.94 248 GLY A O 1
ATOM 1887 N N . GLY A 1 249 ? -0.799 12.233 -4.787 1.00 97.69 249 GLY A N 1
ATOM 1888 C CA . GLY A 1 249 ? -1.728 11.959 -5.889 1.00 97.69 249 GLY A CA 1
ATOM 1889 C C . GLY A 1 249 ? -1.740 10.510 -6.372 1.00 97.69 249 GLY A C 1
ATOM 1890 O O . GLY A 1 249 ? -2.668 10.127 -7.081 1.00 97.69 249 GLY A O 1
ATOM 1891 N N . SER A 1 250 ? -0.726 9.717 -6.013 1.00 98.38 250 SER A N 1
ATOM 1892 C CA . SER A 1 250 ? -0.648 8.298 -6.354 1.00 98.38 250 SER A CA 1
ATOM 1893 C C . SER A 1 250 ? -1.548 7.429 -5.475 1.00 98.38 250 SER A C 1
ATOM 1895 O O . SER A 1 250 ? -1.959 6.371 -5.947 1.00 98.38 250 SER A O 1
ATOM 1897 N N . SER A 1 251 ? -1.894 7.880 -4.261 1.00 98.81 251 SER A N 1
ATOM 1898 C CA . SER A 1 251 ? -2.744 7.143 -3.324 1.00 98.81 251 SER A CA 1
ATOM 1899 C C . SER A 1 251 ? -4.128 6.894 -3.906 1.00 98.81 251 SER A C 1
ATOM 1901 O O . SER A 1 251 ? -4.948 7.802 -4.082 1.00 98.81 251 SER A O 1
ATOM 1903 N N . ALA A 1 252 ? -4.370 5.633 -4.248 1.00 98.69 252 ALA A N 1
ATOM 1904 C CA . ALA A 1 252 ? -5.612 5.188 -4.846 1.00 98.69 252 ALA A CA 1
ATOM 1905 C C . ALA A 1 252 ? -5.904 3.743 -4.447 1.00 98.69 252 ALA A C 1
ATOM 1907 O O . ALA A 1 252 ? -5.040 2.879 -4.577 1.00 98.69 252 ALA A O 1
ATOM 1908 N N . LEU A 1 253 ? -7.145 3.495 -4.040 1.00 98.81 253 LEU A N 1
ATOM 1909 C CA . LEU A 1 253 ? -7.719 2.185 -3.776 1.00 98.81 253 LEU A CA 1
ATOM 1910 C C . LEU A 1 253 ? -8.800 1.907 -4.814 1.00 98.81 253 LEU A C 1
ATOM 1912 O O . LEU A 1 253 ? -9.726 2.699 -5.009 1.00 98.81 253 LEU A O 1
ATOM 1916 N N . TRP A 1 254 ? -8.690 0.763 -5.472 1.00 98.62 254 TRP A N 1
ATOM 1917 C CA . TRP A 1 254 ? -9.689 0.259 -6.394 1.00 98.62 254 TRP A CA 1
ATOM 1918 C C . TRP A 1 254 ? -10.166 -1.127 -5.956 1.00 98.62 254 TRP A C 1
ATOM 1920 O O . TRP A 1 254 ? -9.332 -1.964 -5.627 1.00 98.62 254 TRP A O 1
ATOM 1930 N N . SER A 1 255 ? -11.474 -1.393 -6.019 1.00 98.25 255 SER A N 1
ATOM 1931 C CA . SER A 1 255 ? -12.012 -2.758 -6.039 1.00 98.25 255 SER A CA 1
ATOM 1932 C C . SER A 1 255 ? -12.809 -3.034 -7.307 1.00 98.25 255 SER A C 1
ATOM 1934 O O . SER A 1 255 ? -13.335 -2.129 -7.972 1.00 98.25 255 SER A O 1
ATOM 1936 N N . ARG A 1 256 ? -12.912 -4.317 -7.655 1.00 96.88 256 ARG A N 1
ATOM 1937 C CA . ARG A 1 256 ? -13.688 -4.796 -8.800 1.00 96.88 256 ARG A CA 1
ATOM 1938 C C . ARG A 1 256 ? -15.145 -4.342 -8.713 1.00 96.88 256 ARG A C 1
ATOM 1940 O O . ARG A 1 256 ? -15.686 -3.899 -9.729 1.00 96.88 256 ARG A O 1
ATOM 1947 N N . LYS A 1 257 ? -15.745 -4.409 -7.520 1.00 95.94 257 LYS A N 1
ATOM 1948 C CA . LYS A 1 257 ? -17.159 -4.089 -7.280 1.00 95.94 257 LYS A CA 1
ATOM 1949 C C . LYS A 1 257 ? -17.414 -2.588 -7.179 1.00 95.94 257 LYS A C 1
ATOM 1951 O O . LYS A 1 257 ? -18.314 -2.077 -7.843 1.00 95.94 257 LYS A O 1
ATOM 1956 N N . HIS A 1 258 ? -16.586 -1.860 -6.429 1.00 95.62 258 HIS A N 1
ATOM 1957 C CA . HIS A 1 258 ? -16.836 -0.448 -6.107 1.00 95.62 258 HIS A CA 1
ATOM 1958 C C . HIS A 1 258 ? -16.053 0.545 -6.970 1.00 95.62 258 HIS A C 1
ATOM 1960 O O . HIS A 1 258 ? -16.246 1.755 -6.868 1.00 95.62 258 HIS A O 1
ATOM 1966 N N . ARG A 1 259 ? -15.215 0.061 -7.895 1.00 95.06 259 ARG A N 1
ATOM 1967 C CA . ARG A 1 259 ? -14.294 0.893 -8.680 1.00 95.06 259 ARG A CA 1
ATOM 1968 C C . ARG A 1 259 ? -13.349 1.639 -7.736 1.00 95.06 259 ARG A C 1
ATOM 1970 O O . ARG A 1 259 ? -12.694 0.984 -6.949 1.00 95.06 259 ARG A O 1
ATOM 1977 N N . VAL A 1 260 ? -13.174 2.953 -7.879 1.00 97.06 260 VAL A N 1
ATOM 19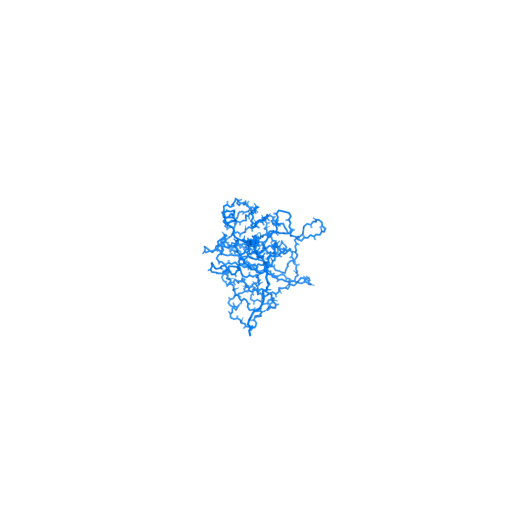78 C CA . VAL A 1 260 ? -12.275 3.723 -7.002 1.00 97.06 260 VAL A CA 1
ATOM 1979 C C . VAL A 1 260 ? -13.020 4.011 -5.702 1.00 97.06 260 VAL A C 1
ATOM 1981 O O . VAL A 1 260 ? -14.104 4.584 -5.764 1.00 97.06 260 VAL A O 1
ATOM 1984 N N . ILE A 1 261 ? -12.453 3.581 -4.574 1.00 97.69 261 ILE A N 1
ATOM 1985 C CA . ILE A 1 261 ? -13.097 3.633 -3.253 1.00 97.69 261 ILE A CA 1
ATOM 1986 C C . ILE A 1 261 ? -12.721 4.909 -2.501 1.00 97.69 261 ILE A C 1
ATOM 1988 O O . ILE A 1 261 ? -13.597 5.559 -1.940 1.00 97.69 261 ILE A O 1
ATOM 1992 N N . ASN A 1 262 ? -11.436 5.273 -2.505 1.00 98.06 262 ASN A N 1
ATOM 1993 C CA . ASN A 1 262 ? -10.959 6.491 -1.853 1.00 98.06 262 ASN A CA 1
ATOM 1994 C C . ASN A 1 262 ? -11.189 7.735 -2.730 1.00 98.06 262 ASN A C 1
ATOM 1996 O O . ASN A 1 262 ? -11.699 7.645 -3.852 1.00 98.06 262 ASN A O 1
ATOM 2000 N N . ARG A 1 263 ? -10.773 8.910 -2.248 1.00 97.00 263 ARG A N 1
ATOM 2001 C CA . ARG A 1 263 ? -10.878 10.188 -2.963 1.00 97.00 263 ARG A CA 1
ATOM 2002 C C . ARG A 1 263 ? -9.481 10.687 -3.371 1.00 97.00 263 ARG A C 1
ATOM 2004 O O . ARG A 1 263 ? -8.835 11.404 -2.609 1.00 97.00 263 ARG A O 1
ATOM 2011 N N . PRO A 1 264 ? -9.019 10.390 -4.604 1.00 97.06 264 PRO A N 1
ATOM 2012 C CA . PRO A 1 264 ? -7.713 10.831 -5.087 1.00 97.06 264 PRO A CA 1
ATOM 2013 C C . PRO A 1 264 ? -7.474 12.340 -4.950 1.00 97.06 264 PRO A C 1
ATOM 2015 O O . PRO A 1 264 ? -8.369 13.161 -5.178 1.00 97.06 264 PRO A O 1
ATOM 2018 N N . SER A 1 265 ? -6.236 12.721 -4.625 1.00 96.81 265 SER A N 1
ATOM 2019 C CA . SER A 1 265 ? -5.917 14.117 -4.303 1.00 96.81 265 SER A CA 1
ATOM 2020 C C . SER A 1 265 ? -5.632 15.008 -5.517 1.00 96.81 265 SER A C 1
ATOM 2022 O O . SER A 1 265 ? -5.758 16.227 -5.412 1.00 96.81 265 SER A O 1
ATOM 2024 N N . ASP A 1 266 ? -5.188 14.433 -6.640 1.00 94.88 266 ASP A N 1
ATOM 2025 C CA . ASP A 1 266 ? -4.861 15.205 -7.846 1.00 94.88 266 ASP A CA 1
ATOM 2026 C C . ASP A 1 266 ? -6.122 15.851 -8.433 1.00 94.88 266 ASP A C 1
ATOM 2028 O O . ASP A 1 266 ? -7.214 15.282 -8.385 1.00 94.88 266 ASP A O 1
ATOM 2032 N N . LYS A 1 267 ? -5.967 17.045 -9.011 1.00 92.50 267 LYS A N 1
ATOM 2033 C CA . LYS A 1 267 ? -7.067 17.826 -9.581 1.00 92.50 267 LYS A CA 1
ATOM 2034 C C . LYS A 1 267 ? -6.761 18.256 -11.009 1.00 92.50 267 LYS A C 1
ATOM 2036 O O . LYS A 1 267 ? -5.627 18.605 -11.332 1.00 92.50 267 LYS A O 1
ATOM 2041 N N . VAL A 1 268 ? -7.799 18.299 -11.836 1.00 87.38 268 VAL A N 1
ATOM 2042 C CA . VAL A 1 268 ? -7.845 19.104 -13.061 1.00 87.38 268 VAL A CA 1
ATOM 2043 C C . VAL A 1 268 ? -8.947 20.131 -12.854 1.00 87.38 268 VAL A C 1
ATOM 2045 O O . VAL A 1 268 ? -10.118 19.770 -12.731 1.00 87.38 268 VAL A O 1
ATOM 2048 N N . ALA A 1 269 ? -8.558 21.404 -12.751 1.00 88.81 269 ALA A N 1
ATOM 2049 C CA . ALA A 1 269 ? -9.422 22.468 -12.241 1.00 88.81 269 ALA A CA 1
ATOM 2050 C C . ALA A 1 269 ? -10.058 22.064 -10.891 1.00 88.81 269 ALA A C 1
ATOM 2052 O O . ALA A 1 269 ? -9.344 21.872 -9.906 1.00 88.81 269 ALA A O 1
ATOM 2053 N N . PHE A 1 270 ? -11.379 21.885 -10.848 1.00 86.06 270 PHE A N 1
ATOM 2054 C CA . PHE A 1 270 ? -12.129 21.537 -9.635 1.00 86.06 270 PHE A CA 1
ATOM 2055 C C . PHE A 1 270 ? -12.429 20.036 -9.505 1.00 86.06 270 PHE A C 1
ATOM 2057 O O . PHE A 1 270 ? -12.940 19.597 -8.477 1.00 86.06 270 PHE A O 1
ATOM 2064 N N . ILE A 1 271 ? -12.106 19.232 -10.524 1.00 88.38 271 ILE A N 1
ATOM 2065 C CA . ILE A 1 271 ? -12.440 17.805 -10.572 1.00 88.38 271 ILE A CA 1
ATOM 2066 C C . ILE A 1 271 ? -11.245 16.984 -10.097 1.00 88.38 271 ILE A C 1
ATOM 2068 O O . ILE A 1 271 ? -10.137 17.114 -10.621 1.00 88.38 271 ILE A O 1
ATOM 2072 N N . ARG A 1 272 ? -11.481 16.102 -9.122 1.00 89.81 272 ARG A N 1
ATOM 2073 C CA . ARG A 1 272 ? -10.476 15.149 -8.639 1.00 89.81 272 ARG A CA 1
ATOM 2074 C C . ARG A 1 272 ? -10.285 14.012 -9.631 1.00 89.81 272 ARG A C 1
ATOM 2076 O O . ARG A 1 272 ? -11.261 13.455 -10.133 1.00 89.81 272 ARG A O 1
ATOM 2083 N N . ILE A 1 273 ? -9.032 13.653 -9.891 1.00 94.19 273 ILE A N 1
ATOM 2084 C CA . ILE A 1 273 ? -8.681 12.602 -10.845 1.00 94.19 273 ILE A CA 1
ATOM 2085 C C . ILE A 1 273 ? -7.659 11.617 -10.258 1.00 94.19 273 ILE A C 1
ATOM 2087 O O . ILE A 1 273 ? -6.705 12.035 -9.603 1.00 94.19 273 ILE A O 1
ATOM 2091 N N . PRO A 1 274 ? -7.795 10.303 -10.513 1.00 95.56 274 PRO A N 1
ATOM 2092 C CA . PRO A 1 274 ? -6.746 9.347 -10.180 1.00 95.56 274 PRO A CA 1
ATOM 2093 C C . PRO A 1 274 ? -5.490 9.581 -11.028 1.00 95.56 274 PRO A C 1
ATOM 2095 O O . PRO A 1 274 ? -5.566 9.660 -12.261 1.00 95.56 274 PRO A O 1
ATOM 2098 N N . ARG A 1 275 ? -4.319 9.612 -10.386 1.00 97.44 275 ARG A N 1
ATOM 2099 C CA . ARG A 1 275 ? -3.028 9.687 -11.077 1.00 97.44 275 ARG A CA 1
ATOM 2100 C C . ARG A 1 275 ? -2.726 8.398 -11.840 1.00 97.44 275 ARG A C 1
ATOM 2102 O O . ARG A 1 275 ? -3.100 7.296 -11.443 1.00 97.44 275 ARG A O 1
ATOM 2109 N N . LYS A 1 276 ? -1.989 8.540 -12.944 1.00 98.12 276 LYS A N 1
ATOM 2110 C CA . LYS A 1 276 ? -1.322 7.414 -13.607 1.00 98.12 276 LYS A CA 1
ATOM 2111 C C . LYS A 1 276 ? -0.013 7.086 -12.878 1.00 98.12 276 LYS A C 1
ATOM 2113 O O . LYS A 1 276 ? 0.909 7.907 -12.892 1.00 98.12 276 LYS A O 1
ATOM 2118 N N . VAL A 1 277 ? 0.049 5.902 -12.283 1.00 98.38 277 VAL A N 1
ATOM 2119 C CA . VAL A 1 277 ? 1.169 5.379 -11.490 1.00 98.38 277 VAL A CA 1
ATOM 2120 C C . VAL A 1 277 ? 2.043 4.436 -12.318 1.00 98.38 277 VAL A C 1
ATOM 2122 O O . VAL A 1 277 ? 1.622 3.978 -13.384 1.00 98.38 277 VAL A O 1
ATOM 2125 N N . GLY A 1 278 ? 3.275 4.193 -11.864 1.00 97.44 278 GLY A N 1
ATOM 2126 C CA . GLY A 1 278 ? 4.202 3.259 -12.511 1.00 97.44 278 GLY A CA 1
ATOM 2127 C C . GLY A 1 278 ? 3.822 1.798 -12.283 1.00 97.44 278 GLY A C 1
ATOM 2128 O O . GLY A 1 278 ? 3.777 1.012 -13.225 1.00 97.44 278 GLY A O 1
ATOM 2129 N N . ASN A 1 279 ? 3.484 1.453 -11.046 1.00 98.25 279 ASN A N 1
ATOM 2130 C CA . ASN A 1 279 ? 3.200 0.087 -10.632 1.00 98.25 279 ASN A CA 1
ATOM 2131 C C . ASN A 1 279 ? 2.090 0.048 -9.565 1.00 98.25 279 ASN A C 1
ATOM 2133 O O . ASN A 1 279 ? 1.626 1.085 -9.077 1.00 98.25 279 ASN A O 1
ATOM 2137 N N . ALA A 1 280 ? 1.606 -1.155 -9.277 1.00 98.69 280 ALA A N 1
ATOM 2138 C CA . ALA A 1 280 ? 0.506 -1.422 -8.362 1.00 98.69 280 ALA A CA 1
ATOM 2139 C C . ALA A 1 280 ? 0.720 -2.731 -7.601 1.00 98.69 280 ALA A C 1
ATOM 2141 O O . ALA A 1 280 ? 1.401 -3.643 -8.080 1.00 98.69 280 ALA A O 1
ATOM 2142 N N . VAL A 1 281 ? 0.074 -2.809 -6.443 1.00 98.81 281 VAL A N 1
ATOM 2143 C CA . VAL A 1 281 ? -0.091 -4.031 -5.659 1.00 98.81 281 VAL A CA 1
ATOM 2144 C C . VAL A 1 281 ? -1.541 -4.475 -5.818 1.00 98.81 281 VAL A C 1
ATOM 2146 O O . VAL A 1 281 ? -2.463 -3.706 -5.544 1.00 98.81 281 VAL A O 1
ATOM 2149 N N . LEU A 1 282 ? -1.740 -5.692 -6.315 1.00 98.62 282 LEU A N 1
ATOM 2150 C CA . LEU A 1 282 ? -3.051 -6.289 -6.554 1.00 98.62 282 LEU A CA 1
ATOM 2151 C C . LEU A 1 282 ? -3.323 -7.379 -5.518 1.00 98.62 282 LEU A C 1
ATOM 2153 O O . LEU A 1 282 ? -2.392 -8.047 -5.070 1.00 98.62 282 LEU A O 1
ATOM 2157 N N . VAL A 1 283 ? -4.596 -7.583 -5.194 1.00 98.31 283 VAL A N 1
ATOM 2158 C CA . VAL A 1 283 ? -5.085 -8.737 -4.431 1.00 98.31 283 VAL A CA 1
ATOM 2159 C C . VAL A 1 283 ? -5.909 -9.605 -5.373 1.00 98.31 283 VAL A C 1
ATOM 2161 O O . VAL A 1 283 ? -6.797 -9.095 -6.068 1.00 98.31 283 VAL A O 1
ATOM 2164 N N . VAL A 1 284 ? -5.576 -10.891 -5.426 1.00 96.81 284 VAL A N 1
ATOM 2165 C CA . VAL A 1 284 ? -6.243 -11.908 -6.251 1.00 96.81 284 VAL A CA 1
ATOM 2166 C C . VAL A 1 284 ? -6.585 -13.130 -5.386 1.00 96.81 284 VAL A C 1
ATOM 2168 O O . VAL A 1 284 ? -5.836 -13.418 -4.445 1.00 96.81 284 VAL A O 1
ATOM 2171 N N . PRO A 1 285 ? -7.614 -13.924 -5.728 1.00 95.31 285 PRO A N 1
ATOM 2172 C CA . PRO A 1 285 ? -7.904 -15.164 -5.017 1.00 95.31 285 PRO A CA 1
ATOM 2173 C C . PRO A 1 285 ? -6.733 -16.148 -5.109 1.00 95.31 285 PRO A C 1
ATOM 2175 O O . PRO A 1 285 ? -6.162 -16.340 -6.191 1.00 95.31 285 PRO A O 1
ATOM 2178 N N . ALA A 1 286 ? -6.415 -16.835 -4.009 1.00 89.00 286 ALA A N 1
ATOM 2179 C CA . ALA A 1 286 ? -5.291 -17.771 -3.922 1.00 89.00 286 ALA A CA 1
ATOM 2180 C C . ALA A 1 286 ? -5.406 -18.968 -4.888 1.00 89.00 286 ALA A C 1
ATOM 2182 O O . ALA A 1 286 ? -4.383 -19.488 -5.325 1.00 89.00 286 ALA A O 1
ATOM 2183 N N . ASN A 1 287 ? -6.623 -19.348 -5.290 1.00 78.12 287 ASN A N 1
ATOM 2184 C CA . ASN A 1 287 ? -6.884 -20.451 -6.230 1.00 78.12 287 ASN A CA 1
ATOM 2185 C C . ASN A 1 287 ? -6.929 -20.023 -7.705 1.00 78.12 287 ASN A C 1
ATOM 2187 O O . ASN A 1 287 ? -7.207 -20.83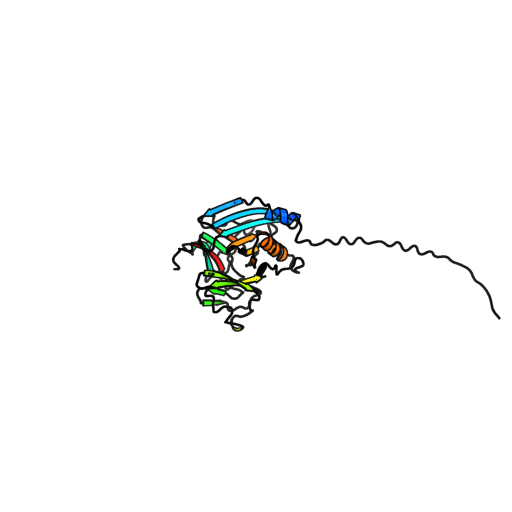8 -8.582 1.00 78.12 287 ASN A O 1
ATOM 2191 N N . SER A 1 288 ? -6.678 -18.750 -8.007 1.00 66.56 288 SER A N 1
ATOM 2192 C CA . SER A 1 288 ? -6.624 -18.291 -9.394 1.00 66.56 288 SER A CA 1
ATOM 2193 C C . SER A 1 288 ? -5.397 -18.899 -10.078 1.00 66.56 288 SER A C 1
ATOM 2195 O O . SER A 1 288 ? -4.293 -18.777 -9.546 1.00 66.56 288 SER A O 1
ATOM 2197 N N . ALA A 1 289 ? -5.540 -19.532 -11.244 1.00 48.47 289 ALA A N 1
ATOM 2198 C CA . ALA A 1 289 ? -4.377 -19.938 -12.037 1.00 48.47 289 ALA A CA 1
ATOM 2199 C C . ALA A 1 289 ? -3.511 -18.701 -12.348 1.00 48.47 289 ALA A C 1
ATOM 2201 O O . ALA A 1 289 ? -4.038 -17.633 -12.667 1.00 48.47 289 ALA A O 1
ATOM 2202 N N . THR A 1 290 ? -2.193 -18.815 -12.187 1.00 50.47 290 THR A N 1
ATOM 2203 C CA . THR A 1 290 ? -1.246 -17.820 -12.707 1.00 50.47 290 THR A CA 1
ATOM 2204 C C . THR A 1 290 ? -1.244 -17.952 -14.227 1.00 50.47 290 THR A C 1
ATOM 2206 O O . THR A 1 290 ? -0.863 -19.009 -14.729 1.00 50.47 290 THR A O 1
ATOM 2209 N N . ASN A 1 291 ? -1.731 -16.932 -14.938 1.00 40.00 291 ASN A N 1
ATOM 2210 C CA . ASN A 1 291 ? -1.565 -16.838 -16.392 1.00 40.00 291 ASN A CA 1
ATOM 2211 C C . ASN A 1 291 ? -0.129 -16.458 -16.743 1.00 40.00 291 ASN A C 1
ATOM 2213 O O . ASN A 1 291 ? 0.429 -15.610 -16.010 1.00 40.00 291 ASN A O 1
#

Sequence (291 aa):
MKPTHACASRFRHIGLLLCSLTVIETLQAQTPEDSIALTGAAWKTVETDNGLTIKSVDLRLFDSDQQIYCVEFNPQLHRLQLKQGEKRETVKRLGKKEANAEVAVNGGYFITKTKQAIANDFTKIDGVILTAGGGWGNGAIALDSAGRLHFIKNLPGVAAADSLWHTPYPNVMGAGPMLMYDNVQLIPLNYGDTKRHPRTVIGIRPDGTIILMVVDGRQEGADGMSPAELAWSCRMLDMSSALNLDGGGSSALWSRKHRVINRPSDKVAFIRIPRKVGNAVLVVPANSATN

Radius of gyration: 25.04 Å; Cα contacts (8 Å, |Δi|>4): 736; chains: 1; bounding box: 66×83×76 Å

Mean predicted aligned error: 7.97 Å

pLDDT: mean 88.86, std 17.74, range [32.78, 98.94]

Nearest PDB structures (foldseek):
  6u11-assembly1_A-2  TM=7.492E-01  e=1.024E-15  Xenopus laevis
  6pki-assembly2_C  TM=7.693E-01  e=4.948E-15  Danio rerio
  6pki-assembly2_D  TM=7.686E-01  e=5.234E-15  Danio rerio
  6pky-assembly1_A  TM=7.982E-01  e=1.909E-14  Cavia porcellus
  6pki-assembly1_A  TM=7.641E-01  e=1.525E-14  Danio rerio

InterPro domains:
  IPR018711 Phosphodiester glycosidase [PF09992] (100-283)

Secondary structure (DSSP, 8-state):
----------------------------S--HHHHHHHHT--PEEEEEETTEEEEEEEEEETTEEEEEEEEEE-TTTEEEEEEEEEEEEEHHHHHHHSTT-SEEEE-S-B-TTSSB--BSS-EEETTEEEE-B-SS--EEEEE-TT--EEEEES--SBGGG-STTTTT-SEEEEE--EEEETTEE-S-TT-S----B-EEEEEE-TT--EEEEEE--SBTTB--B-HHHHHHHHHHTT-SEEEE---GGG--EEETTTEE-S----EETTEE---EEEEEEEEEETTS---

Organism: NCBI:txid742725